Protein AF-A0A3L6RX50-F1 (afdb_monomer_lite)

Secondary structure (DSSP, 8-state):
--HHHHHHHHHHHHHHHHHHHHHHHHHHHHHHTTSSHHHHTPPPSS-HHHHHHHHHHHHHHHHHHHHHHHHHHHHHHTT-SSHHHHHHHHHHHHHHHHHHHHHHHHHHHHHHHHHSS----HHHHHHHH-SHHHHHHHHHHHHHHHHHHHIIIIIHHHHHHHHHH-TTT----------------GGGTSTT-TT-TBTTB-HHHHHHHHHHHGGGHHHHHHHTTS-S---HHHHHHHHTHHHHHHH--HHHHHHHHHHHHHHT------------------S-----S--

Structure (mmCIF, N/CA/C/O backbone):
data_AF-A0A3L6RX50-F1
#
_entry.id   AF-A0A3L6RX50-F1
#
loop_
_atom_site.group_PDB
_atom_site.id
_atom_site.type_symbol
_atom_site.label_atom_id
_atom_site.label_alt_id
_atom_site.label_comp_id
_atom_site.label_asym_id
_atom_site.label_entity_id
_atom_site.label_seq_id
_atom_site.pdbx_PDB_ins_code
_atom_site.Cartn_x
_atom_site.Cartn_y
_atom_site.Cartn_z
_atom_site.occupancy
_atom_site.B_iso_or_equiv
_atom_site.auth_seq_id
_atom_site.auth_comp_id
_atom_site.auth_asym_id
_atom_site.auth_atom_id
_atom_site.pdbx_PDB_model_num
ATOM 1 N N . MET A 1 1 ? -3.843 -19.444 -18.702 1.00 47.16 1 MET A N 1
ATOM 2 C CA . MET A 1 1 ? -3.749 -18.330 -17.726 1.00 47.16 1 MET A CA 1
ATOM 3 C C . MET A 1 1 ? -3.713 -17.017 -18.508 1.00 47.16 1 MET A C 1
ATOM 5 O O . MET A 1 1 ? -3.072 -16.997 -19.546 1.00 47.16 1 MET A O 1
ATOM 9 N N . ARG A 1 2 ? -4.464 -15.974 -18.125 1.00 59.38 2 ARG A N 1
ATOM 10 C CA . ARG A 1 2 ? -4.735 -14.787 -18.981 1.00 59.38 2 ARG A CA 1
ATOM 11 C C . ARG A 1 2 ? -3.763 -13.599 -18.796 1.00 59.38 2 ARG A C 1
ATOM 13 O O . ARG A 1 2 ? -4.096 -12.490 -19.203 1.00 59.38 2 ARG A O 1
ATOM 20 N N . GLY A 1 3 ? -2.580 -13.808 -18.212 1.00 74.44 3 GLY A N 1
ATOM 21 C CA . GLY A 1 3 ? -1.589 -1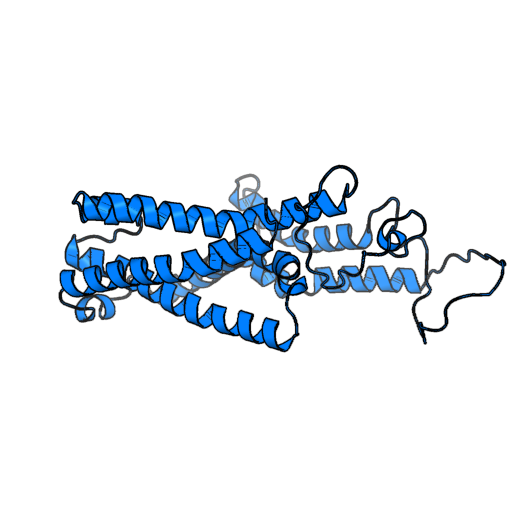2.743 -17.990 1.00 74.44 3 GLY A CA 1
ATOM 22 C C . GLY A 1 3 ? -2.181 -11.508 -17.290 1.00 74.44 3 GLY A C 1
ATOM 23 O O . GLY A 1 3 ? -3.051 -11.649 -16.431 1.00 74.44 3 GLY A O 1
ATOM 24 N N . MET A 1 4 ? -1.765 -10.306 -17.700 1.00 80.50 4 MET A N 1
ATOM 25 C CA . MET A 1 4 ? -2.260 -9.030 -17.148 1.00 80.50 4 MET A CA 1
ATOM 26 C C . MET A 1 4 ? -3.766 -8.806 -17.320 1.00 80.50 4 MET A C 1
ATOM 28 O O . MET A 1 4 ? -4.395 -8.191 -16.466 1.00 80.50 4 MET A O 1
ATOM 32 N N . GLU A 1 5 ? -4.383 -9.347 -18.372 1.00 81.00 5 GLU A N 1
ATOM 33 C CA . GLU A 1 5 ? -5.836 -9.245 -18.566 1.00 81.00 5 GLU A CA 1
ATOM 34 C C . GLU A 1 5 ? -6.607 -10.045 -17.504 1.00 81.00 5 GLU A C 1
ATOM 36 O O . GLU A 1 5 ? -7.718 -9.686 -17.119 1.00 81.00 5 GLU A O 1
ATOM 41 N N . GLY A 1 6 ? -6.013 -11.132 -16.999 1.00 82.81 6 GLY A N 1
ATOM 42 C CA . GLY A 1 6 ? -6.554 -11.873 -15.861 1.00 82.81 6 GLY A CA 1
ATOM 43 C C . GLY A 1 6 ? -6.549 -11.040 -14.581 1.00 82.81 6 GLY A C 1
ATOM 44 O O . GLY A 1 6 ? -7.567 -10.986 -13.898 1.00 82.81 6 GLY A O 1
ATOM 45 N N . ILE A 1 7 ? -5.435 -10.355 -14.309 1.00 85.31 7 ILE A N 1
ATOM 46 C CA . ILE A 1 7 ? -5.269 -9.473 -13.143 1.00 85.31 7 ILE A CA 1
ATOM 47 C C . ILE A 1 7 ? -6.256 -8.307 -13.226 1.00 85.31 7 ILE A C 1
ATOM 49 O O . ILE A 1 7 ? -7.031 -8.091 -12.301 1.00 85.31 7 ILE A O 1
ATOM 53 N N . ARG A 1 8 ? -6.342 -7.650 -14.389 1.00 84.81 8 ARG A N 1
ATOM 54 C CA . ARG A 1 8 ? -7.300 -6.565 -14.632 1.00 84.81 8 ARG A CA 1
ATOM 55 C C . ARG A 1 8 ? -8.745 -6.990 -14.376 1.00 84.81 8 ARG A C 1
ATOM 57 O O . ARG A 1 8 ? -9.518 -6.237 -13.792 1.00 84.81 8 ARG A O 1
ATOM 64 N N . LYS A 1 9 ? -9.138 -8.183 -14.835 1.00 87.31 9 LYS A N 1
ATOM 65 C CA . LYS A 1 9 ? -10.486 -8.713 -14.581 1.00 87.31 9 LYS A CA 1
ATOM 66 C C . LYS A 1 9 ? -10.693 -9.006 -13.103 1.00 87.31 9 LYS A C 1
ATOM 68 O O . LYS A 1 9 ? -11.724 -8.611 -12.573 1.00 87.31 9 LYS A O 1
ATOM 73 N N . LEU A 1 10 ? -9.730 -9.659 -12.454 1.00 90.12 10 LEU A N 1
ATOM 74 C CA . LEU A 1 10 ? -9.790 -9.944 -11.024 1.00 90.12 10 LEU A CA 1
ATOM 75 C C . LEU A 1 10 ? -10.010 -8.656 -10.223 1.00 90.12 10 LEU A C 1
ATOM 77 O O . LEU A 1 10 ? -10.969 -8.585 -9.467 1.00 90.12 10 LEU A O 1
ATOM 81 N N . GLU A 1 11 ? -9.200 -7.623 -10.454 1.00 89.94 11 GLU A N 1
ATOM 82 C CA . GLU A 1 11 ? -9.331 -6.326 -9.781 1.00 89.94 11 GLU A CA 1
ATOM 83 C C . GLU A 1 11 ? -10.666 -5.643 -10.092 1.00 89.94 11 GLU A C 1
ATOM 85 O O . GLU A 1 11 ? -11.341 -5.169 -9.180 1.00 89.94 11 GLU A O 1
ATOM 90 N N . LYS A 1 12 ? -11.102 -5.656 -11.360 1.00 90.19 12 LYS A N 1
ATOM 91 C CA . LYS A 1 12 ? -12.385 -5.069 -11.775 1.00 90.19 12 LYS A CA 1
ATOM 92 C C . LYS A 1 12 ? -13.577 -5.679 -11.031 1.00 90.19 12 LYS A C 1
ATOM 94 O O . LYS A 1 12 ? -14.524 -4.958 -10.732 1.00 90.19 12 LYS A O 1
ATOM 99 N N . TYR A 1 13 ? -13.559 -6.987 -10.772 1.00 92.88 13 TYR A N 1
ATOM 100 C CA . TYR A 1 13 ? -14.641 -7.666 -10.051 1.00 92.88 13 TYR A CA 1
ATOM 101 C C . TYR A 1 13 ? -14.457 -7.633 -8.532 1.00 92.88 13 TYR A C 1
ATOM 103 O O . TYR A 1 13 ? -15.447 -7.565 -7.810 1.00 92.88 13 TYR A O 1
ATOM 111 N N . ALA A 1 14 ? -13.218 -7.647 -8.040 1.00 93.75 14 ALA A N 1
ATOM 112 C CA . ALA A 1 14 ? -12.934 -7.600 -6.612 1.00 93.75 14 ALA A CA 1
ATOM 113 C C . ALA A 1 14 ? -13.199 -6.215 -6.010 1.00 93.75 14 ALA A C 1
ATOM 115 O O . ALA A 1 14 ? -13.740 -6.132 -4.912 1.00 93.75 14 ALA A O 1
ATOM 116 N N . ALA A 1 15 ? -12.873 -5.129 -6.719 1.00 92.12 15 ALA A N 1
ATOM 117 C CA . ALA A 1 15 ? -12.986 -3.777 -6.173 1.00 92.12 15 ALA A CA 1
ATOM 118 C C . ALA A 1 15 ? -14.413 -3.419 -5.700 1.00 92.12 15 ALA A C 1
ATOM 120 O O . ALA A 1 15 ? -14.546 -2.988 -4.555 1.00 92.12 15 ALA A O 1
ATOM 121 N N . PRO A 1 16 ? -15.494 -3.654 -6.474 1.00 94.19 16 PRO A N 1
ATOM 122 C CA . PRO A 1 16 ? -16.857 -3.413 -5.994 1.00 94.19 16 PRO A CA 1
ATOM 123 C C . PRO A 1 16 ? -17.221 -4.256 -4.770 1.00 94.19 16 PRO A C 1
ATOM 125 O O . PRO A 1 16 ? -17.878 -3.762 -3.860 1.00 94.19 16 PRO A O 1
ATOM 128 N N . VAL A 1 17 ? -16.775 -5.515 -4.728 1.00 94.88 17 VAL A N 1
ATOM 129 C CA . VAL A 1 17 ? -17.029 -6.418 -3.598 1.00 94.88 17 VAL A CA 1
ATOM 130 C C . VAL A 1 17 ? -16.367 -5.882 -2.332 1.00 94.88 17 VAL A C 1
ATOM 132 O O . VAL A 1 17 ? -17.017 -5.790 -1.296 1.00 94.88 17 VAL A O 1
ATOM 135 N N . LEU A 1 18 ? -15.099 -5.474 -2.418 1.00 93.94 18 LEU A N 1
ATOM 136 C CA . LEU A 1 18 ? -14.368 -4.912 -1.284 1.00 93.94 18 LEU A CA 1
ATOM 137 C C . LEU A 1 18 ? -14.982 -3.593 -0.810 1.00 93.94 18 LEU A C 1
ATOM 139 O O . LEU A 1 18 ? -15.149 -3.413 0.390 1.00 93.94 18 LEU A O 1
ATOM 143 N N . ILE A 1 19 ? -15.400 -2.720 -1.731 1.00 94.38 19 ILE A N 1
ATOM 144 C CA . ILE A 1 19 ? -16.113 -1.483 -1.384 1.00 94.38 19 ILE A CA 1
ATOM 145 C C . ILE A 1 19 ? -17.389 -1.805 -0.604 1.00 94.38 19 ILE A C 1
ATOM 147 O O . ILE A 1 19 ? -17.598 -1.243 0.465 1.00 94.38 19 ILE A O 1
ATOM 151 N N . VAL A 1 20 ? -18.212 -2.741 -1.087 1.00 95.44 20 VAL A N 1
ATOM 152 C CA . VAL A 1 20 ? -19.452 -3.136 -0.403 1.00 95.44 20 VAL A CA 1
ATOM 153 C C . VAL A 1 20 ? -19.167 -3.690 0.993 1.00 95.44 20 VAL A C 1
ATOM 155 O O . VAL A 1 20 ? -19.838 -3.298 1.944 1.00 95.44 20 VAL A O 1
ATOM 158 N N . LEU A 1 21 ? -18.164 -4.559 1.141 1.00 94.44 21 LEU A N 1
ATOM 159 C CA . LEU A 1 21 ? -17.800 -5.136 2.438 1.00 94.44 21 LEU A CA 1
ATOM 160 C C . LEU A 1 21 ? -17.286 -4.073 3.417 1.00 94.44 21 LEU A C 1
ATOM 162 O O . LEU A 1 21 ? -17.724 -4.037 4.566 1.00 94.44 21 LEU A O 1
ATOM 166 N N . THR A 1 22 ? -16.408 -3.174 2.968 1.00 94.56 22 THR A N 1
ATOM 167 C CA . THR A 1 22 ? -15.906 -2.069 3.794 1.00 94.56 22 THR A CA 1
ATOM 168 C C . THR A 1 22 ? -17.028 -1.104 4.170 1.00 94.56 22 THR A C 1
ATOM 170 O O . THR A 1 22 ? -17.116 -0.698 5.326 1.00 94.56 22 THR A O 1
ATOM 173 N N . SER A 1 23 ? -17.924 -0.765 3.239 1.00 95.31 23 SER A N 1
ATOM 174 C CA . SER A 1 23 ? -19.088 0.078 3.523 1.00 95.31 23 SER A CA 1
ATOM 175 C C . SER A 1 23 ? -20.058 -0.584 4.501 1.00 95.31 23 SER A C 1
ATOM 177 O O . SER A 1 23 ? -20.572 0.096 5.384 1.00 95.31 23 SER A O 1
ATOM 179 N N . ALA A 1 24 ? -20.278 -1.897 4.396 1.00 94.19 24 ALA A N 1
ATOM 180 C CA . ALA A 1 24 ? -21.105 -2.642 5.341 1.00 94.19 24 ALA A CA 1
ATOM 181 C C . ALA A 1 24 ? -20.493 -2.639 6.750 1.00 94.19 24 ALA A C 1
ATOM 183 O O . ALA A 1 24 ? -21.200 -2.387 7.725 1.00 94.19 24 ALA A O 1
ATOM 184 N N . LEU A 1 25 ? -19.176 -2.846 6.860 1.00 94.25 25 LEU A N 1
ATOM 185 C CA . LEU A 1 25 ? -18.471 -2.781 8.141 1.00 94.25 25 LEU A CA 1
ATOM 186 C C . LEU A 1 25 ? -18.498 -1.365 8.738 1.00 94.25 25 LEU A C 1
ATOM 188 O O . LEU A 1 25 ? -18.708 -1.205 9.938 1.00 94.25 25 LEU A O 1
ATOM 192 N N . LEU A 1 26 ? -18.350 -0.333 7.903 1.00 94.75 26 LEU A N 1
ATOM 193 C CA . LEU A 1 26 ? -18.454 1.062 8.328 1.00 94.75 26 LEU A CA 1
ATOM 194 C C . LEU A 1 26 ? -19.870 1.408 8.810 1.00 94.75 26 LEU A C 1
ATOM 196 O O . LEU A 1 26 ? -20.024 2.079 9.828 1.00 94.75 26 LEU A O 1
ATOM 200 N N . ALA A 1 27 ? -20.901 0.932 8.107 1.00 94.94 27 ALA A N 1
ATOM 201 C CA . ALA A 1 27 ? -22.293 1.112 8.508 1.00 94.94 27 ALA A CA 1
ATOM 202 C C . ALA A 1 27 ? -22.582 0.412 9.843 1.00 94.94 27 ALA A C 1
ATOM 204 O O . ALA A 1 27 ? -23.179 1.018 10.729 1.00 94.94 27 ALA A O 1
ATOM 205 N N . TRP A 1 28 ? -22.091 -0.820 10.019 1.00 94.19 28 TRP A N 1
ATOM 206 C CA . TRP A 1 28 ? -22.172 -1.537 11.291 1.00 94.19 28 TRP A CA 1
ATOM 207 C C . TRP A 1 28 ? -21.490 -0.762 12.426 1.00 94.19 28 TRP A C 1
ATOM 209 O O . TRP A 1 28 ? -22.072 -0.620 13.503 1.00 94.19 28 TRP A O 1
ATOM 219 N N . ALA A 1 29 ? -20.288 -0.229 12.192 1.00 93.88 29 ALA A N 1
ATOM 220 C CA . ALA A 1 29 ? -19.562 0.555 13.187 1.00 93.88 29 ALA A CA 1
ATOM 221 C C . ALA A 1 29 ? -20.331 1.831 13.561 1.00 93.88 29 ALA A C 1
ATOM 223 O O . ALA A 1 29 ? -20.464 2.149 14.742 1.00 93.88 29 ALA A O 1
ATOM 224 N N . TYR A 1 30 ? -20.907 2.517 12.570 1.00 93.88 30 TYR A N 1
ATOM 225 C CA . TYR A 1 30 ? -21.738 3.701 12.779 1.00 93.88 30 TYR A CA 1
ATOM 226 C C . TYR A 1 30 ? -22.962 3.398 13.650 1.00 93.88 30 TYR A C 1
ATOM 228 O O . TYR A 1 30 ? -23.196 4.088 14.642 1.00 93.88 30 TYR A O 1
ATOM 236 N N . THR A 1 31 ? -23.735 2.361 13.315 1.00 94.12 31 THR A N 1
ATOM 237 C CA . THR A 1 31 ? -24.952 2.022 14.068 1.00 94.12 31 THR A CA 1
ATOM 238 C C . THR A 1 31 ? -24.632 1.502 15.464 1.00 94.12 31 THR A C 1
ATOM 240 O O . THR A 1 31 ? -25.330 1.842 16.415 1.00 94.12 31 THR A O 1
ATOM 243 N N . SER A 1 32 ? -23.561 0.718 15.608 1.00 92.00 32 SER A N 1
ATOM 244 C CA . SER A 1 32 ? -23.180 0.104 16.887 1.00 92.00 32 SER A CA 1
ATOM 245 C C . SER A 1 32 ? -22.566 1.108 17.865 1.00 92.00 32 SER A C 1
ATOM 247 O O . SER A 1 32 ? -22.744 0.969 19.070 1.00 92.00 32 SER A O 1
ATOM 249 N N . ALA A 1 33 ? -21.882 2.143 17.368 1.00 90.38 33 ALA A N 1
ATOM 250 C CA . ALA A 1 33 ? -21.322 3.209 18.201 1.00 90.38 33 ALA A CA 1
ATOM 251 C C . ALA A 1 33 ? -22.342 4.301 18.589 1.00 90.38 33 ALA A C 1
ATOM 253 O O . ALA A 1 33 ? -21.996 5.216 19.337 1.00 90.38 33 ALA A O 1
ATOM 254 N N . GLY A 1 34 ? -23.581 4.238 18.080 1.00 88.69 34 GLY A N 1
ATOM 255 C CA . GLY A 1 34 ? -24.569 5.311 18.245 1.00 88.69 34 GLY A CA 1
ATOM 256 C C . GLY A 1 34 ? -24.246 6.562 17.414 1.00 88.69 34 GLY A C 1
ATOM 257 O O . GLY A 1 34 ? -24.608 7.675 17.794 1.00 88.69 34 GLY A O 1
ATOM 258 N N . GLY A 1 35 ? -23.549 6.382 16.288 1.00 87.62 35 GLY A N 1
ATOM 259 C CA . GLY A 1 35 ? -23.071 7.431 15.390 1.00 87.62 35 GLY A CA 1
ATOM 260 C C . GLY A 1 35 ? -21.601 7.817 15.602 1.00 87.62 35 GLY A C 1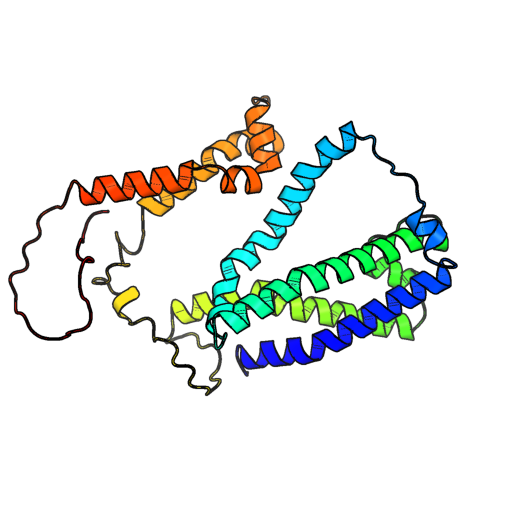
ATOM 261 O O . GLY A 1 35 ? -20.961 7.451 16.584 1.00 87.62 35 GLY A O 1
ATOM 262 N N . PHE A 1 36 ? -21.046 8.609 14.676 1.00 81.69 36 PHE A N 1
ATOM 263 C CA . PHE A 1 36 ? -19.642 9.048 14.745 1.00 81.69 36 PHE A CA 1
ATOM 264 C C . PHE A 1 36 ? -19.390 10.247 15.667 1.00 81.69 36 PHE A C 1
ATOM 266 O O . PHE A 1 36 ? -18.243 10.642 15.832 1.00 81.69 36 PHE A O 1
ATOM 273 N N . GLY A 1 37 ? -20.418 10.821 16.302 1.00 76.06 37 GLY A N 1
ATOM 274 C CA . GLY A 1 37 ? -20.256 11.994 17.170 1.00 76.06 37 GLY A CA 1
ATOM 275 C C . GLY A 1 37 ? -19.211 11.772 18.267 1.00 76.06 37 GLY A C 1
ATOM 276 O O . GLY A 1 37 ? -18.242 12.515 18.342 1.00 76.06 37 GLY A O 1
ATOM 277 N N . ARG A 1 38 ? -19.339 10.687 19.044 1.00 72.31 38 ARG A N 1
ATOM 278 C CA . ARG A 1 38 ? -18.370 10.327 20.100 1.00 72.31 38 ARG A CA 1
ATOM 279 C C . ARG A 1 38 ? -16.985 9.957 19.568 1.00 72.31 38 ARG A C 1
ATOM 281 O O . ARG A 1 38 ? -16.001 10.186 20.260 1.00 72.31 38 ARG A O 1
ATOM 288 N N . VAL A 1 39 ? -16.930 9.378 18.370 1.00 75.31 39 VAL A N 1
ATOM 289 C CA . VAL A 1 39 ? -15.710 8.921 17.682 1.00 75.31 39 VAL A CA 1
ATOM 290 C C . VAL A 1 39 ? -14.887 10.126 17.206 1.00 75.31 39 VAL A C 1
ATOM 292 O O . VAL A 1 39 ? -13.677 10.169 17.385 1.00 75.31 39 VAL A O 1
ATOM 295 N N . LEU A 1 40 ? -15.548 11.156 16.668 1.00 77.50 40 LEU A N 1
ATOM 296 C CA . LEU A 1 40 ? -14.902 12.360 16.134 1.00 77.50 40 LEU A CA 1
ATOM 297 C C . LEU A 1 40 ? -14.521 13.388 17.211 1.00 77.50 40 LEU A C 1
ATOM 299 O O . LEU A 1 40 ? -13.693 14.255 16.949 1.00 77.50 40 LEU A O 1
ATOM 303 N N . THR A 1 41 ? -15.103 13.309 18.411 1.00 80.69 41 THR A N 1
ATOM 304 C CA . THR A 1 41 ? -14.818 14.235 19.525 1.00 80.69 41 THR A CA 1
ATOM 305 C C . THR A 1 41 ? -13.774 13.715 20.515 1.00 80.69 41 THR A C 1
ATOM 307 O O . THR A 1 41 ? -13.589 14.318 21.571 1.00 80.69 41 THR A O 1
ATOM 310 N N . GLN A 1 42 ? -13.124 12.583 20.235 1.00 74.31 42 GLN A N 1
ATOM 311 C CA . GLN A 1 42 ? -12.100 12.034 21.126 1.00 74.31 42 GLN A CA 1
ATOM 312 C C . GLN A 1 42 ? -10.909 12.990 21.253 1.00 74.31 42 GLN A C 1
ATOM 314 O O . GLN A 1 42 ? -10.441 13.567 20.270 1.00 74.31 42 GLN A O 1
ATOM 319 N N . THR A 1 43 ? -10.405 13.160 22.475 1.00 78.19 43 THR A N 1
ATOM 320 C CA . THR A 1 43 ? -9.268 14.042 22.734 1.00 78.19 43 THR A CA 1
ATOM 321 C C . THR A 1 43 ? -7.965 13.421 22.217 1.00 78.19 43 THR A C 1
ATOM 323 O O . THR A 1 43 ? -7.707 12.235 22.451 1.00 78.19 43 THR A O 1
ATOM 326 N N . PRO A 1 44 ? -7.105 14.201 21.533 1.00 80.31 44 PRO A N 1
ATOM 327 C CA . PRO A 1 44 ? -5.777 13.741 21.149 1.00 80.31 44 PRO A CA 1
ATOM 328 C C . PRO A 1 44 ? -4.981 13.283 22.375 1.00 80.31 44 PRO A C 1
ATOM 330 O O . PRO A 1 44 ? -4.926 13.985 23.383 1.00 80.31 44 PRO A O 1
ATOM 333 N N . ARG A 1 45 ? -4.342 12.111 22.283 1.00 82.94 45 ARG A N 1
ATOM 334 C CA . ARG A 1 45 ? -3.505 11.554 23.364 1.00 82.94 45 ARG A CA 1
ATOM 335 C C . ARG A 1 45 ? -2.070 12.095 23.373 1.00 82.94 45 ARG A C 1
ATOM 337 O O . ARG A 1 45 ? -1.359 11.880 24.345 1.00 82.94 45 ARG A O 1
ATOM 344 N N . LEU A 1 46 ? -1.643 12.743 22.289 1.00 86.69 46 LEU A N 1
ATOM 345 C CA . LEU A 1 46 ? -0.287 13.267 22.112 1.00 86.69 46 LEU A CA 1
ATOM 346 C C . LEU A 1 46 ? -0.274 14.783 22.286 1.00 86.69 46 LEU A C 1
ATOM 348 O O . LEU A 1 46 ? -1.154 15.475 21.770 1.00 86.69 46 LEU A O 1
ATOM 352 N N . THR A 1 47 ? 0.758 15.300 22.949 1.00 90.88 47 THR A N 1
ATOM 353 C CA . THR A 1 47 ? 1.048 16.738 22.930 1.00 90.88 47 THR A CA 1
ATOM 354 C C . THR A 1 47 ? 1.566 17.172 21.554 1.00 90.88 47 THR A C 1
ATOM 356 O O . THR A 1 47 ? 2.053 16.356 20.766 1.00 90.88 47 THR A O 1
ATOM 359 N N . SER A 1 48 ? 1.504 18.472 21.248 1.00 87.19 48 SER A N 1
ATOM 360 C CA . SER A 1 48 ? 1.963 19.003 19.954 1.00 87.19 48 SER A CA 1
ATOM 361 C C . SER A 1 48 ? 3.440 18.705 19.663 1.00 87.19 48 SER A C 1
ATOM 363 O O . SER A 1 48 ? 3.804 18.468 18.514 1.00 87.19 48 SER A O 1
ATOM 365 N N . ASP A 1 49 ? 4.296 18.699 20.686 1.00 89.19 49 ASP A N 1
ATOM 366 C CA . ASP A 1 49 ? 5.726 18.396 20.539 1.00 89.19 49 ASP A CA 1
ATOM 367 C C . ASP A 1 49 ? 5.974 16.896 20.299 1.00 89.19 49 ASP A C 1
ATOM 369 O O . ASP A 1 49 ? 6.739 16.515 19.409 1.00 89.19 49 ASP A O 1
ATOM 373 N N . GLU A 1 50 ? 5.273 16.025 21.029 1.00 89.75 50 GLU A N 1
ATOM 374 C CA . GLU A 1 50 ? 5.332 14.575 20.809 1.00 89.75 50 GLU A CA 1
ATOM 375 C C . GLU A 1 50 ? 4.810 14.187 19.424 1.00 89.75 50 GLU A C 1
ATOM 377 O O . GLU A 1 50 ? 5.379 13.306 18.774 1.00 89.75 50 GLU A O 1
ATOM 382 N N . PHE A 1 51 ? 3.777 14.879 18.936 1.00 90.44 51 PHE A N 1
ATOM 383 C CA . PHE A 1 51 ? 3.234 14.663 17.602 1.00 90.44 51 PHE A CA 1
ATOM 384 C C . PHE A 1 51 ? 4.305 14.835 16.522 1.00 90.44 51 PHE A C 1
ATOM 386 O O . PHE A 1 51 ? 4.524 13.915 15.738 1.00 90.44 51 PHE A O 1
ATOM 393 N N . TRP A 1 52 ? 5.022 15.963 16.491 1.00 87.75 52 TRP A N 1
ATOM 394 C CA . TRP A 1 52 ? 6.016 16.217 15.439 1.00 87.75 52 TRP A CA 1
ATOM 395 C C . TRP A 1 52 ? 7.209 15.260 15.493 1.00 87.75 52 TRP A C 1
ATOM 397 O O . TRP A 1 52 ? 7.749 14.892 14.447 1.00 87.75 52 TRP A O 1
ATOM 407 N N . LYS A 1 53 ? 7.579 14.797 16.694 1.00 86.06 53 LYS A N 1
ATOM 408 C CA . LYS A 1 53 ? 8.618 13.772 16.886 1.00 86.06 53 LYS A CA 1
ATOM 409 C C . LYS A 1 53 ? 8.226 12.417 16.293 1.00 86.06 53 LYS A C 1
ATOM 411 O O . LYS A 1 53 ? 9.105 11.678 15.855 1.00 86.06 53 LYS A O 1
ATOM 416 N N . LEU A 1 54 ? 6.932 12.097 16.263 1.00 87.44 54 LEU A N 1
ATOM 417 C CA . LEU A 1 54 ? 6.399 10.845 15.717 1.00 87.44 54 LEU A CA 1
ATOM 418 C C . LEU A 1 54 ? 5.956 10.969 14.256 1.00 87.44 54 LEU A C 1
ATOM 420 O O . LEU A 1 54 ? 6.051 9.997 13.507 1.00 87.44 54 LEU A O 1
ATOM 424 N N . PHE A 1 55 ? 5.500 12.149 13.839 1.00 89.12 55 PHE A N 1
ATOM 425 C CA . PHE A 1 55 ? 4.886 12.382 12.537 1.00 89.12 55 PHE A CA 1
ATOM 426 C C . PHE A 1 55 ? 5.840 12.086 11.379 1.00 89.12 55 PHE A C 1
ATOM 428 O O . PHE A 1 55 ? 5.521 11.256 10.532 1.00 89.12 55 PHE A O 1
ATOM 435 N N . PHE A 1 56 ? 7.021 12.713 11.347 1.00 85.69 56 PHE A N 1
ATOM 436 C CA . PHE A 1 56 ? 7.955 12.538 10.229 1.00 85.69 56 PHE A CA 1
ATOM 437 C C . PHE A 1 56 ? 8.487 11.103 10.105 1.00 85.69 56 PHE A C 1
ATOM 439 O O . PHE A 1 56 ? 8.397 10.558 9.006 1.00 85.69 56 PHE A O 1
ATOM 446 N N . PRO A 1 57 ? 8.926 10.429 11.190 1.00 85.25 57 PRO A N 1
ATOM 447 C CA . PRO A 1 57 ? 9.289 9.016 11.109 1.00 85.25 57 PRO A CA 1
ATOM 448 C C . PRO A 1 57 ? 8.129 8.121 10.652 1.00 85.25 57 PRO A C 1
ATOM 450 O O . PRO A 1 57 ? 8.332 7.228 9.831 1.00 85.25 57 PRO A O 1
ATOM 453 N N . SER A 1 58 ? 6.902 8.371 11.128 1.00 88.38 58 SER A N 1
ATOM 454 C CA . SER A 1 58 ? 5.716 7.594 10.728 1.00 88.38 58 SER A CA 1
ATOM 455 C C . SER A 1 58 ? 5.346 7.820 9.261 1.00 88.38 58 SER A C 1
ATOM 457 O O . SER A 1 58 ? 4.970 6.881 8.556 1.00 88.38 58 SER A O 1
ATOM 459 N N . LEU A 1 59 ? 5.483 9.055 8.777 1.00 88.62 59 LEU A N 1
ATOM 460 C CA . LEU A 1 59 ? 5.292 9.410 7.376 1.00 88.62 59 LEU A CA 1
ATOM 461 C C . LEU A 1 59 ? 6.353 8.740 6.500 1.00 88.62 59 LEU A C 1
ATOM 463 O O . LEU A 1 59 ? 6.016 8.109 5.503 1.00 88.62 59 LEU A O 1
ATOM 467 N N . THR A 1 60 ? 7.626 8.817 6.893 1.00 85.12 60 THR A N 1
ATOM 468 C CA . THR A 1 60 ? 8.723 8.133 6.203 1.00 85.12 60 THR A CA 1
ATOM 469 C C . THR A 1 60 ? 8.489 6.626 6.152 1.00 85.12 60 THR A C 1
ATOM 471 O O . THR A 1 60 ? 8.669 6.036 5.087 1.00 85.12 60 THR A O 1
ATOM 474 N N . ALA A 1 61 ? 8.055 6.000 7.248 1.00 85.56 61 ALA A N 1
ATOM 475 C CA . ALA A 1 61 ? 7.711 4.579 7.270 1.00 85.56 61 ALA A CA 1
ATOM 476 C C . ALA A 1 61 ? 6.584 4.238 6.276 1.00 85.56 61 ALA A C 1
ATOM 478 O O . ALA A 1 61 ? 6.714 3.282 5.514 1.00 85.56 61 ALA A O 1
ATOM 479 N N . ASN A 1 62 ? 5.526 5.055 6.213 1.00 87.75 62 ASN A N 1
ATOM 480 C CA . ASN A 1 62 ? 4.430 4.873 5.256 1.00 87.75 62 ASN A CA 1
ATOM 481 C C . ASN A 1 62 ? 4.880 5.033 3.796 1.00 87.75 62 ASN A C 1
ATOM 483 O O . ASN A 1 62 ? 4.535 4.205 2.956 1.00 87.75 62 ASN A O 1
ATOM 487 N N . ILE A 1 63 ? 5.676 6.059 3.479 1.00 87.69 63 ILE A N 1
ATOM 488 C CA . ILE A 1 63 ? 6.208 6.252 2.119 1.00 87.69 63 ILE A CA 1
ATOM 489 C C . ILE A 1 63 ? 7.107 5.070 1.739 1.00 87.69 63 ILE A C 1
ATOM 491 O O . ILE A 1 63 ? 7.008 4.549 0.631 1.00 87.69 63 ILE A O 1
ATOM 495 N N . SER A 1 64 ? 7.943 4.609 2.673 1.00 85.56 64 SER A N 1
ATOM 496 C CA . SER A 1 64 ? 8.866 3.490 2.449 1.00 85.56 64 SER A CA 1
ATOM 497 C C . SER A 1 64 ? 8.118 2.182 2.187 1.00 85.56 64 SER A C 1
ATOM 499 O O . SER A 1 64 ? 8.533 1.404 1.333 1.00 85.56 64 SER A O 1
ATOM 501 N N . PHE A 1 65 ? 6.991 1.963 2.872 1.00 84.56 65 PHE A N 1
ATOM 502 C CA . PHE A 1 65 ? 6.121 0.807 2.652 1.00 84.56 65 PHE A CA 1
ATOM 503 C C . PHE A 1 65 ? 5.559 0.761 1.221 1.00 84.56 65 PHE A C 1
ATOM 505 O O . PHE A 1 65 ? 5.518 -0.304 0.611 1.00 84.56 65 PHE A O 1
ATOM 512 N N . TRP A 1 66 ? 5.191 1.913 0.651 1.00 85.44 66 TRP A N 1
ATOM 513 C CA . TRP A 1 66 ? 4.646 2.003 -0.711 1.00 85.44 66 TRP A CA 1
ATOM 514 C C . TRP A 1 66 ? 5.697 2.219 -1.808 1.00 85.44 66 TRP A C 1
ATOM 516 O O . TRP A 1 66 ? 5.375 2.119 -2.994 1.00 85.44 66 TRP A O 1
ATOM 526 N N . ALA A 1 67 ? 6.956 2.481 -1.447 1.00 85.62 67 ALA A N 1
ATOM 527 C CA . ALA A 1 67 ? 8.021 2.801 -2.395 1.00 85.62 67 ALA A CA 1
ATOM 528 C C . ALA A 1 67 ? 8.262 1.687 -3.430 1.00 85.62 67 ALA A C 1
ATOM 530 O O . ALA A 1 67 ? 8.505 1.974 -4.601 1.00 85.62 67 ALA A O 1
ATOM 531 N N . THR A 1 68 ? 8.148 0.418 -3.027 1.00 81.44 68 THR A N 1
ATOM 532 C CA . THR A 1 68 ? 8.343 -0.744 -3.915 1.00 81.44 68 THR A CA 1
ATOM 533 C C . THR A 1 68 ? 7.279 -0.832 -5.007 1.00 81.44 68 THR A C 1
ATOM 535 O O . THR A 1 68 ? 7.586 -1.166 -6.151 1.00 81.44 68 THR A O 1
ATOM 538 N N . VAL A 1 69 ? 6.035 -0.485 -4.678 1.00 83.81 69 VAL A N 1
ATOM 539 C CA . VAL A 1 69 ? 4.951 -0.383 -5.655 1.00 83.81 69 VAL A CA 1
ATOM 540 C C . VAL A 1 69 ? 5.157 0.858 -6.520 1.00 83.81 69 VAL A C 1
ATOM 542 O O . VAL A 1 69 ? 5.016 0.795 -7.733 1.00 83.81 69 VAL A O 1
ATOM 545 N N . ALA A 1 70 ? 5.587 1.982 -5.943 1.00 86.56 70 ALA A N 1
ATOM 546 C CA . ALA A 1 70 ? 5.818 3.206 -6.708 1.00 86.56 70 ALA A CA 1
ATOM 547 C C . ALA A 1 70 ? 6.829 3.012 -7.856 1.00 86.56 70 ALA A C 1
ATOM 549 O O . ALA A 1 70 ? 6.566 3.433 -8.984 1.00 86.56 70 ALA A O 1
ATOM 550 N N . ILE A 1 71 ? 7.944 2.313 -7.606 1.00 84.75 71 ILE A N 1
ATOM 551 C CA . ILE A 1 71 ? 8.956 2.035 -8.641 1.00 84.75 71 ILE A CA 1
ATOM 552 C C . ILE A 1 71 ? 8.477 1.046 -9.714 1.00 84.75 71 ILE A C 1
ATOM 554 O O . ILE A 1 71 ? 9.055 1.011 -10.798 1.00 84.75 71 ILE A O 1
ATOM 558 N N . ASN A 1 72 ? 7.428 0.259 -9.440 1.00 85.38 72 ASN A N 1
ATOM 559 C CA . ASN A 1 72 ? 6.868 -0.708 -10.385 1.00 85.38 72 ASN A CA 1
ATOM 560 C C . ASN A 1 72 ? 5.611 -0.209 -11.121 1.00 85.38 72 ASN A C 1
ATOM 562 O O . ASN A 1 72 ? 5.152 -0.876 -12.044 1.00 85.38 72 ASN A O 1
ATOM 566 N N . ILE A 1 73 ? 5.105 0.997 -10.822 1.00 84.81 73 ILE A N 1
ATOM 567 C CA . ILE A 1 73 ? 4.000 1.628 -11.570 1.00 84.81 73 ILE A CA 1
ATOM 568 C C . ILE A 1 73 ? 4.206 1.585 -13.101 1.00 84.81 73 ILE A C 1
ATOM 570 O O . ILE A 1 73 ? 3.223 1.318 -13.803 1.00 84.81 73 ILE A O 1
ATOM 574 N N . PRO A 1 74 ? 5.422 1.780 -13.666 1.00 84.56 74 PRO A N 1
ATOM 575 C CA . PRO A 1 74 ? 5.646 1.662 -15.110 1.00 84.56 74 PRO A CA 1
ATOM 576 C C . PRO A 1 74 ? 5.232 0.309 -15.713 1.00 84.56 74 PRO A C 1
ATOM 578 O O . PRO A 1 74 ? 4.791 0.264 -16.865 1.00 84.56 74 PRO A O 1
ATOM 581 N N . ASP A 1 75 ? 5.291 -0.782 -14.941 1.00 84.00 75 ASP A N 1
ATOM 582 C CA . ASP A 1 75 ? 4.845 -2.106 -15.388 1.00 84.00 75 ASP A CA 1
ATOM 583 C C . ASP A 1 75 ? 3.340 -2.159 -15.660 1.00 84.00 75 ASP A C 1
ATOM 585 O O . ASP A 1 75 ? 2.902 -2.931 -16.515 1.00 84.00 75 ASP A O 1
ATOM 589 N N . PHE A 1 76 ? 2.554 -1.330 -14.973 1.00 84.38 76 PHE A N 1
ATOM 590 C CA . PHE A 1 76 ? 1.119 -1.171 -15.204 1.00 84.38 76 PHE A CA 1
ATOM 591 C C . PHE A 1 76 ? 0.839 -0.080 -16.237 1.00 84.38 76 PHE A C 1
ATOM 593 O O . PHE A 1 76 ? 0.034 -0.280 -17.148 1.00 84.38 76 PHE A O 1
ATOM 600 N N . ALA A 1 77 ? 1.534 1.055 -16.127 1.00 84.06 77 ALA A N 1
ATOM 601 C CA . ALA A 1 77 ? 1.322 2.224 -16.974 1.00 84.06 77 ALA A CA 1
ATOM 602 C C . ALA A 1 77 ? 1.597 1.939 -18.458 1.00 84.06 77 ALA A C 1
ATOM 604 O O . ALA A 1 77 ? 0.907 2.486 -19.312 1.00 84.06 77 ALA A O 1
ATOM 605 N N . ARG A 1 78 ? 2.507 1.008 -18.788 1.00 81.25 78 ARG A N 1
ATOM 606 C CA . ARG A 1 78 ? 2.751 0.579 -20.181 1.00 81.25 78 ARG A CA 1
ATOM 607 C C . ARG A 1 78 ? 1.537 -0.061 -20.874 1.00 81.25 78 ARG A C 1
ATOM 609 O O . ARG A 1 78 ? 1.568 -0.263 -22.083 1.00 81.25 78 ARG A O 1
ATOM 616 N N . TYR A 1 79 ? 0.497 -0.427 -20.120 1.00 80.12 79 TYR A N 1
ATOM 617 C CA . TYR A 1 79 ? -0.771 -0.937 -20.652 1.00 80.12 79 TYR A CA 1
ATOM 618 C C . TYR A 1 79 ? -1.873 0.136 -20.727 1.00 80.12 79 TYR A C 1
ATOM 620 O O . TYR A 1 79 ? -2.986 -0.168 -21.170 1.00 80.12 79 TYR A O 1
ATOM 628 N N . ALA A 1 80 ? -1.599 1.372 -20.291 1.00 80.88 80 ALA A N 1
ATOM 629 C CA . ALA A 1 80 ? -2.499 2.505 -20.479 1.00 80.88 80 ALA A CA 1
ATOM 630 C C . ALA A 1 80 ? -2.582 2.875 -21.969 1.00 80.88 80 ALA A C 1
ATOM 632 O O . ALA A 1 80 ? -1.613 2.721 -22.711 1.00 80.88 80 ALA A O 1
ATOM 633 N N . ARG A 1 81 ? -3.749 3.348 -22.427 1.00 79.25 81 ARG A N 1
ATOM 634 C CA . ARG A 1 81 ? -3.929 3.728 -23.841 1.00 79.25 81 ARG A CA 1
ATOM 635 C C . ARG A 1 81 ? -3.407 5.133 -24.124 1.00 79.25 81 ARG A C 1
ATOM 637 O O . ARG A 1 81 ? -3.018 5.414 -25.251 1.00 79.25 81 ARG A O 1
ATOM 644 N N . SER A 1 82 ? -3.426 6.007 -23.120 1.00 86.75 82 SER A N 1
ATOM 645 C CA . SER A 1 82 ? -2.966 7.389 -23.219 1.00 86.75 82 SER A CA 1
ATOM 646 C C . SER A 1 82 ? -2.393 7.887 -21.889 1.00 86.75 82 SER A C 1
ATOM 648 O O . SER A 1 82 ? -2.715 7.360 -20.821 1.00 86.75 82 SER A O 1
ATOM 650 N N . GLN A 1 83 ? -1.591 8.954 -21.943 1.00 85.94 83 GLN A N 1
ATOM 651 C CA . GLN A 1 83 ? -1.130 9.650 -20.737 1.00 85.94 83 GLN A CA 1
ATOM 652 C C . GLN A 1 83 ? -2.298 10.229 -19.926 1.00 85.94 83 GLN A C 1
ATOM 654 O O . GLN A 1 83 ? -2.239 10.246 -18.700 1.00 85.94 83 GLN A O 1
ATOM 659 N N . ALA A 1 84 ? -3.376 10.657 -20.592 1.00 87.88 84 ALA A N 1
ATOM 660 C CA . ALA A 1 84 ? -4.581 11.129 -19.917 1.00 87.88 84 ALA A CA 1
ATOM 661 C C . ALA A 1 84 ? -5.230 10.013 -19.080 1.00 87.88 84 ALA A C 1
ATOM 663 O O . ALA A 1 84 ? -5.594 10.255 -17.931 1.00 87.88 84 ALA A O 1
ATOM 664 N N . ASP A 1 85 ? -5.289 8.782 -19.602 1.00 85.44 85 ASP A N 1
ATOM 665 C CA . ASP A 1 85 ? -5.793 7.621 -18.853 1.00 85.44 85 ASP A CA 1
ATOM 666 C C . ASP A 1 85 ? -4.913 7.305 -17.635 1.00 85.44 85 ASP A C 1
ATOM 668 O O . ASP A 1 85 ? -5.426 6.951 -16.572 1.00 85.44 85 ASP A O 1
ATOM 672 N N . GLN A 1 86 ? -3.589 7.450 -17.770 1.00 87.25 86 GLN A N 1
ATOM 673 C CA . GLN A 1 86 ? -2.654 7.273 -16.658 1.00 87.25 86 GLN A CA 1
ATOM 674 C C . GLN A 1 86 ? -2.883 8.325 -15.563 1.00 87.25 86 GLN A C 1
ATOM 676 O O . GLN A 1 86 ? -2.981 7.969 -14.388 1.00 87.25 86 GLN A O 1
ATOM 681 N N . VAL A 1 87 ? -2.994 9.603 -15.934 1.00 88.19 87 VAL A N 1
ATOM 682 C CA . VAL A 1 87 ? -3.241 10.702 -14.986 1.00 88.19 87 VAL A CA 1
ATOM 683 C C . VAL A 1 87 ? -4.588 10.521 -14.295 1.00 88.19 87 VAL A C 1
ATOM 685 O O . VAL A 1 87 ? -4.666 10.619 -13.072 1.00 88.19 87 VAL A O 1
ATOM 688 N N . LEU A 1 88 ? -5.637 10.185 -15.048 1.00 87.06 88 LEU A N 1
ATOM 689 C CA . LEU A 1 88 ? -6.963 9.935 -14.491 1.00 87.06 88 LEU A CA 1
ATOM 690 C C . LEU A 1 88 ? -6.938 8.792 -13.464 1.00 87.06 88 LEU A C 1
ATOM 692 O O . LEU A 1 88 ? -7.513 8.920 -12.383 1.00 87.06 88 LEU A O 1
ATOM 696 N N . GLY A 1 89 ? -6.223 7.703 -13.768 1.00 84.94 89 GLY A N 1
ATOM 697 C CA . GLY A 1 89 ? -6.019 6.597 -12.831 1.00 84.94 89 GLY A CA 1
ATOM 698 C C . GLY A 1 89 ? -5.273 7.016 -11.559 1.00 84.94 89 GLY A C 1
ATOM 699 O O . GLY A 1 89 ? -5.655 6.614 -10.462 1.00 84.94 89 GLY A O 1
ATOM 700 N N . GLN A 1 90 ? -4.247 7.863 -11.683 1.00 86.75 90 GLN A N 1
ATOM 701 C CA . GLN A 1 90 ? -3.469 8.348 -10.539 1.00 86.75 90 GLN A CA 1
ATOM 702 C C . GLN A 1 90 ? -4.247 9.324 -9.651 1.00 86.75 90 GLN A C 1
ATOM 704 O O . GLN A 1 90 ? -4.102 9.264 -8.436 1.00 86.75 90 GLN A O 1
ATOM 709 N N . VAL A 1 91 ? -5.108 10.175 -10.215 1.00 87.88 91 VAL A N 1
ATOM 710 C CA . VAL A 1 91 ? -5.952 11.103 -9.436 1.00 87.88 91 VAL A CA 1
ATOM 711 C C . VAL A 1 91 ? -7.035 10.365 -8.644 1.00 87.88 91 VAL A C 1
ATOM 713 O O . VAL A 1 91 ? -7.406 10.797 -7.553 1.00 87.88 91 VAL A O 1
ATOM 716 N N . GLY A 1 92 ? -7.514 9.222 -9.143 1.00 87.12 92 GLY A N 1
ATOM 717 C CA . GLY A 1 92 ? -8.449 8.382 -8.392 1.00 87.12 92 GLY A CA 1
ATOM 718 C C . GLY A 1 92 ? -7.847 7.826 -7.096 1.00 87.12 92 GLY A C 1
ATOM 719 O O . GLY A 1 92 ? -8.556 7.673 -6.101 1.00 87.12 92 GLY A O 1
ATOM 720 N N . LEU A 1 93 ? -6.536 7.561 -7.079 1.00 86.56 93 LEU A N 1
ATOM 721 C CA . LEU A 1 93 ? -5.870 6.891 -5.965 1.00 86.56 93 LEU A CA 1
ATOM 722 C C . LEU A 1 93 ? -5.941 7.693 -4.645 1.00 86.56 93 LEU A C 1
ATOM 724 O O . LEU A 1 93 ? -6.400 7.107 -3.664 1.00 86.56 93 LEU A O 1
ATOM 728 N N . PRO A 1 94 ? -5.590 8.998 -4.576 1.00 89.81 94 PRO A N 1
ATOM 729 C CA . PRO A 1 94 ? -5.754 9.796 -3.359 1.00 89.81 94 PRO A CA 1
ATOM 730 C C . PRO A 1 94 ? -7.180 9.807 -2.802 1.00 89.81 94 PRO A C 1
ATOM 732 O O . PRO A 1 94 ? -7.359 9.739 -1.589 1.00 89.81 94 PRO A O 1
ATOM 735 N N . VAL A 1 95 ? -8.195 9.856 -3.671 1.00 90.88 95 VAL A N 1
ATOM 736 C CA . VAL A 1 95 ? -9.603 9.892 -3.251 1.00 90.88 95 VAL A CA 1
ATOM 737 C C . VAL A 1 95 ? -9.993 8.577 -2.581 1.00 90.88 95 VAL A C 1
ATOM 739 O O . VAL A 1 95 ? -10.479 8.580 -1.450 1.00 90.88 95 VAL A O 1
ATOM 742 N N . PHE A 1 96 ? -9.738 7.442 -3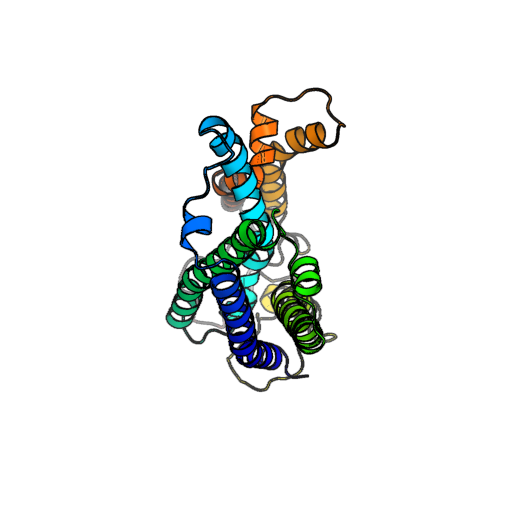.238 1.00 90.25 96 PHE A N 1
ATOM 743 C CA . PHE A 1 96 ? -10.074 6.134 -2.673 1.00 90.25 96 PHE A CA 1
ATOM 744 C C . PHE A 1 96 ? -9.224 5.793 -1.447 1.00 90.25 96 PHE A C 1
ATOM 746 O O . PHE A 1 96 ? -9.758 5.259 -0.478 1.00 90.25 96 PHE A O 1
ATOM 753 N N . MET A 1 97 ? -7.937 6.152 -1.441 1.00 90.62 97 MET A N 1
ATOM 754 C CA . MET A 1 97 ? -7.071 5.979 -0.273 1.00 90.62 97 MET A CA 1
ATOM 755 C C . MET A 1 97 ? -7.549 6.821 0.910 1.00 90.62 97 MET A C 1
ATOM 757 O O . MET A 1 97 ? -7.593 6.317 2.030 1.00 90.62 97 MET A O 1
ATOM 761 N N . GLY A 1 98 ? -7.963 8.069 0.677 1.00 93.38 98 GLY A N 1
ATOM 762 C CA . GLY A 1 98 ? -8.530 8.932 1.712 1.00 93.38 98 GLY A CA 1
ATOM 763 C C . GLY A 1 98 ? -9.820 8.359 2.300 1.00 93.38 98 GLY A C 1
ATOM 764 O O . GLY A 1 98 ? -9.944 8.257 3.519 1.00 93.38 98 GLY A O 1
ATOM 765 N N . LEU A 1 99 ? -10.745 7.904 1.448 1.00 93.38 99 LEU A N 1
ATOM 766 C CA . LEU A 1 99 ? -11.993 7.265 1.883 1.00 93.38 99 LEU A CA 1
ATOM 767 C C . LEU A 1 99 ? -11.744 5.968 2.661 1.00 93.38 99 LEU A C 1
ATOM 769 O O . LEU A 1 99 ? -12.368 5.745 3.697 1.00 93.38 99 LEU A O 1
ATOM 773 N N . TYR A 1 100 ? -10.823 5.128 2.191 1.00 92.56 100 TYR A N 1
ATOM 774 C CA . TYR A 1 100 ? -10.487 3.872 2.858 1.00 92.56 100 TYR A CA 1
ATOM 775 C C . TYR A 1 100 ? -9.780 4.111 4.199 1.00 92.56 100 TYR A C 1
ATOM 777 O O . TYR A 1 100 ? -10.097 3.458 5.191 1.00 92.56 100 TYR A O 1
ATOM 785 N N . THR A 1 101 ? -8.882 5.099 4.259 1.00 92.44 101 THR A N 1
ATOM 786 C CA . THR A 1 101 ? -8.215 5.519 5.501 1.00 92.44 101 THR A CA 1
ATOM 787 C C . THR A 1 101 ? -9.224 6.063 6.505 1.00 92.44 101 THR A C 1
ATOM 789 O O . THR A 1 101 ? -9.193 5.680 7.672 1.00 92.44 101 THR A O 1
ATOM 792 N N . PHE A 1 102 ? -10.156 6.909 6.057 1.00 92.38 102 PHE A N 1
ATOM 793 C CA . PHE A 1 102 ? -11.246 7.393 6.897 1.00 92.38 102 PHE A CA 1
ATOM 794 C C . PHE A 1 102 ? -12.096 6.238 7.429 1.00 92.38 102 PHE A C 1
ATOM 796 O O . PHE A 1 102 ? -12.336 6.177 8.630 1.00 92.38 102 PHE A O 1
ATOM 803 N N . ALA A 1 103 ? -12.513 5.305 6.565 1.00 93.25 103 ALA A N 1
ATOM 804 C CA . ALA A 1 103 ? -13.310 4.158 6.982 1.00 93.25 103 ALA A CA 1
ATOM 805 C C . ALA A 1 103 ? -12.579 3.330 8.048 1.00 93.25 103 ALA A C 1
ATOM 807 O O . ALA A 1 103 ? -13.162 3.034 9.086 1.00 93.25 103 ALA A O 1
ATOM 808 N N . GLY A 1 104 ? -11.295 3.024 7.834 1.00 92.75 104 GLY A N 1
ATOM 809 C CA . GLY A 1 104 ? -10.469 2.314 8.810 1.00 92.75 104 GLY A CA 1
ATOM 810 C C . GLY A 1 104 ? -10.378 3.049 10.148 1.00 92.75 104 GLY A C 1
ATOM 811 O O . GLY A 1 104 ? -10.683 2.466 11.181 1.00 92.75 104 GLY A O 1
ATOM 812 N N . LEU A 1 105 ? -10.038 4.342 10.140 1.00 91.19 105 LEU A N 1
ATOM 813 C CA . LEU A 1 105 ? -9.944 5.147 11.364 1.00 91.19 105 LEU A CA 1
ATOM 814 C C . LEU A 1 105 ? -11.286 5.259 12.098 1.00 91.19 105 LEU A C 1
ATOM 816 O O . LEU A 1 105 ? -11.324 5.129 13.319 1.00 91.19 105 LEU A O 1
ATOM 820 N N . ALA A 1 106 ? -12.381 5.470 11.367 1.00 91.81 106 ALA A N 1
ATOM 821 C CA . ALA A 1 106 ? -13.718 5.570 11.937 1.00 91.81 106 ALA A CA 1
ATOM 822 C C . ALA A 1 106 ? -14.172 4.240 12.554 1.00 91.81 106 ALA A C 1
ATOM 824 O O . ALA A 1 106 ? -14.710 4.241 13.658 1.00 91.81 106 ALA A O 1
ATOM 825 N N . ILE A 1 107 ? -13.918 3.109 11.883 1.00 93.69 107 ILE A N 1
ATOM 826 C CA . ILE A 1 107 ? -14.210 1.767 12.407 1.00 93.69 107 ILE A CA 1
ATOM 827 C C . ILE A 1 107 ? -13.374 1.499 13.661 1.00 93.69 107 ILE A C 1
ATOM 829 O O . ILE A 1 107 ? -13.935 1.141 14.692 1.00 93.69 107 ILE A O 1
ATOM 833 N N . THR A 1 108 ? -12.059 1.722 13.601 1.00 92.25 108 THR A N 1
ATOM 834 C CA . THR A 1 108 ? -11.132 1.482 14.716 1.00 92.25 108 THR A CA 1
ATOM 835 C C . THR A 1 108 ? -11.439 2.366 15.926 1.00 92.25 108 THR A C 1
ATOM 837 O O . THR A 1 108 ? -11.418 1.894 17.056 1.00 92.25 108 THR A O 1
ATOM 840 N N . SER A 1 109 ? -11.772 3.642 15.729 1.00 90.25 109 SER A N 1
ATOM 841 C CA . SER A 1 109 ? -12.167 4.520 16.839 1.00 90.25 109 SER A CA 1
ATOM 842 C C . SER A 1 109 ? -13.562 4.161 17.380 1.00 90.25 109 SER A C 1
ATOM 844 O O . SER A 1 109 ? -13.782 4.186 18.592 1.00 90.25 109 SER A O 1
ATOM 846 N N . ALA A 1 110 ? -14.491 3.702 16.530 1.00 92.06 110 ALA A N 1
ATOM 847 C CA . ALA A 1 110 ? -15.790 3.193 16.976 1.00 92.06 110 ALA A CA 1
ATOM 848 C C . ALA A 1 110 ? -15.667 1.976 17.907 1.00 92.06 110 ALA A C 1
ATOM 850 O O . ALA A 1 110 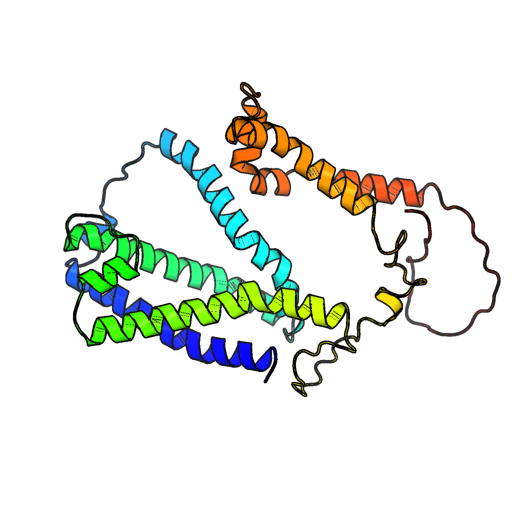? -16.489 1.829 18.812 1.00 92.06 110 ALA A O 1
ATOM 851 N N . THR A 1 111 ? -14.633 1.136 17.765 1.00 92.56 111 THR A N 1
ATOM 852 C CA . THR A 1 111 ? -14.442 -0.014 18.666 1.00 92.56 111 THR A CA 1
ATOM 853 C C . THR A 1 111 ? -14.226 0.417 20.114 1.00 92.56 111 THR A C 1
ATOM 855 O O . THR A 1 111 ? -14.640 -0.300 21.017 1.00 92.56 111 THR A O 1
ATOM 858 N N . GLU A 1 112 ? -13.632 1.588 20.361 1.00 89.81 112 GLU A N 1
ATOM 859 C CA . GLU A 1 112 ? -13.473 2.114 21.718 1.00 89.81 112 GLU A CA 1
ATOM 860 C C . GLU A 1 112 ? -14.832 2.457 22.339 1.00 89.81 112 GLU A C 1
ATOM 862 O O . GLU A 1 112 ? -15.064 2.177 23.512 1.00 89.81 112 GLU A O 1
ATOM 867 N N . ALA A 1 113 ? -15.766 2.987 21.544 1.00 88.81 113 ALA A N 1
ATOM 868 C CA . ALA A 1 113 ? -17.131 3.245 21.993 1.00 88.81 113 ALA A CA 1
ATOM 869 C C . ALA A 1 113 ? -17.959 1.958 22.176 1.00 88.81 113 ALA A C 1
ATOM 871 O O . ALA A 1 113 ? -18.806 1.918 23.064 1.00 88.81 113 ALA A O 1
ATOM 872 N N . ILE A 1 114 ? -17.714 0.926 21.361 1.00 91.25 114 ILE A N 1
ATOM 873 C CA . ILE A 1 114 ? -18.480 -0.334 21.356 1.00 91.25 114 ILE A CA 1
ATOM 874 C C . ILE A 1 114 ? -17.962 -1.326 22.412 1.00 91.25 114 ILE A C 1
ATOM 876 O O . ILE A 1 114 ? -18.746 -1.924 23.143 1.00 91.25 114 ILE A O 1
ATOM 880 N N . PHE A 1 115 ? -16.643 -1.512 22.492 1.00 92.25 115 PHE A N 1
ATOM 881 C CA . PHE A 1 115 ? -15.980 -2.542 23.305 1.00 92.25 115 PHE A CA 1
ATOM 882 C C . PHE A 1 115 ? -15.129 -1.972 24.451 1.00 92.25 115 PHE A C 1
ATOM 884 O O . PHE A 1 115 ? -14.497 -2.735 25.185 1.00 92.25 115 PHE A O 1
ATOM 891 N N . GLY A 1 116 ? -15.056 -0.647 24.602 1.00 89.31 116 GLY A N 1
ATOM 892 C CA . GLY A 1 116 ? -14.287 0.019 25.660 1.00 89.31 116 GLY A CA 1
ATOM 893 C C . GLY A 1 116 ? -12.773 0.082 25.427 1.00 89.31 116 GLY A C 1
ATOM 894 O O . GLY A 1 116 ? -12.051 0.591 26.278 1.00 89.31 116 GLY A O 1
ATOM 895 N N . HIS A 1 117 ? -12.274 -0.433 24.300 1.00 90.31 117 HIS A N 1
ATOM 896 C CA . HIS A 1 117 ? -10.864 -0.366 23.910 1.00 90.31 117 HIS A CA 1
ATOM 897 C C . HIS A 1 117 ? -10.709 -0.355 22.383 1.00 90.31 117 HIS A C 1
ATOM 899 O O . HIS A 1 117 ? -11.594 -0.782 21.638 1.00 90.31 117 HIS A O 1
ATOM 905 N N . VAL A 1 118 ? -9.575 0.159 21.912 1.00 90.31 118 VAL A N 1
ATOM 906 C CA . VAL A 1 118 ? -9.262 0.248 20.481 1.00 90.31 118 VAL A CA 1
ATOM 907 C C . VAL A 1 118 ? -8.818 -1.121 19.961 1.00 90.31 118 VAL A C 1
ATOM 909 O O . VAL A 1 118 ? -7.861 -1.690 20.483 1.00 90.31 118 VAL A O 1
ATOM 912 N N . ILE A 1 119 ? -9.489 -1.622 18.923 1.00 93.44 119 ILE A N 1
ATOM 913 C CA . ILE A 1 119 ? -9.149 -2.858 18.214 1.00 93.44 119 ILE A CA 1
ATOM 914 C C . ILE A 1 119 ? -8.709 -2.468 16.805 1.00 93.44 119 ILE A C 1
ATOM 916 O O . ILE A 1 119 ? -9.526 -2.087 15.968 1.00 93.44 119 ILE A O 1
ATOM 920 N N . SER A 1 120 ? -7.404 -2.549 16.556 1.00 90.38 120 SER A N 1
ATOM 921 C CA . SER A 1 120 ? -6.810 -2.201 15.258 1.00 90.38 120 SER A CA 1
ATOM 922 C C . SER A 1 120 ? -6.700 -3.394 14.307 1.00 90.38 120 SER A C 1
ATOM 924 O O . SER A 1 120 ? -6.541 -3.194 13.105 1.00 90.38 120 SER A O 1
ATOM 926 N N . ASP A 1 121 ? -6.754 -4.624 14.829 1.00 90.62 121 ASP A N 1
ATOM 927 C CA . ASP A 1 121 ? -6.713 -5.836 14.013 1.00 90.62 121 ASP A CA 1
ATOM 928 C C . ASP A 1 121 ? -8.117 -6.142 13.454 1.00 90.62 121 ASP A C 1
ATOM 930 O O . ASP A 1 121 ? -9.036 -6.439 14.227 1.00 90.62 121 ASP A O 1
ATOM 934 N N . PRO A 1 122 ? -8.319 -6.095 12.122 1.00 87.12 122 PRO A N 1
ATOM 935 C CA . PRO A 1 122 ? -9.611 -6.399 11.519 1.00 87.12 122 PRO A CA 1
ATOM 936 C C . PRO A 1 122 ? -10.054 -7.848 11.754 1.00 87.12 122 PRO A C 1
ATOM 938 O O . PRO A 1 122 ? -11.255 -8.104 11.804 1.00 87.12 122 PRO A O 1
ATOM 941 N N . ILE A 1 123 ? -9.125 -8.798 11.913 1.00 88.50 123 ILE A N 1
ATOM 942 C CA . ILE A 1 123 ? -9.461 -10.200 12.192 1.00 88.50 123 ILE A CA 1
ATOM 943 C C . ILE A 1 123 ? -10.011 -10.319 13.614 1.00 88.50 123 ILE A C 1
ATOM 945 O O . ILE A 1 123 ? -11.067 -10.924 13.809 1.00 88.50 123 ILE A O 1
ATOM 949 N N . GLU A 1 124 ? -9.343 -9.695 14.590 1.00 91.38 124 GLU A N 1
ATOM 950 C CA . GLU A 1 124 ? -9.837 -9.638 15.968 1.00 91.38 124 GLU A CA 1
ATOM 951 C C . GLU A 1 124 ? -11.210 -8.957 16.030 1.00 91.38 124 GLU A C 1
ATOM 953 O O . GLU A 1 124 ? -12.139 -9.501 16.630 1.00 91.38 124 GLU A O 1
ATOM 958 N N . LEU A 1 125 ? -11.367 -7.806 15.364 1.00 92.12 125 LEU A N 1
ATOM 959 C CA . LEU A 1 125 ? -12.628 -7.068 15.330 1.00 92.12 125 LEU A CA 1
ATOM 960 C C . LEU A 1 125 ? -13.769 -7.942 14.802 1.00 92.12 125 LEU A C 1
ATOM 962 O O . LEU A 1 125 ? -14.794 -8.076 15.465 1.00 92.12 125 LEU A O 1
ATOM 966 N N . LEU A 1 126 ? -13.589 -8.574 13.640 1.00 90.69 126 LEU A N 1
ATOM 967 C CA . LEU A 1 126 ? -14.611 -9.434 13.036 1.00 90.69 126 LEU A CA 1
ATOM 968 C C . LEU A 1 126 ? -14.917 -10.660 13.912 1.00 90.69 126 LEU A C 1
ATOM 970 O O . LEU A 1 126 ? -16.070 -11.087 13.985 1.00 90.69 126 LEU A O 1
ATOM 974 N N . GLY A 1 127 ? -13.917 -11.185 14.628 1.00 89.12 127 GLY A N 1
ATOM 975 C CA . GLY A 1 127 ? -14.103 -12.223 15.642 1.00 89.12 127 GLY A CA 1
ATOM 976 C C . GLY A 1 127 ? -14.973 -11.767 16.818 1.00 89.12 127 GLY A C 1
ATOM 977 O O . GLY A 1 127 ? -15.789 -12.548 17.306 1.00 89.12 127 GLY A O 1
ATOM 978 N N . ARG A 1 128 ? -14.857 -10.498 17.235 1.00 91.06 128 ARG A N 1
ATOM 979 C CA . ARG A 1 128 ? -15.668 -9.908 18.316 1.00 91.06 128 ARG A CA 1
ATOM 980 C C . ARG A 1 128 ? -17.100 -9.588 17.908 1.00 91.06 128 ARG A C 1
ATOM 982 O O . ARG A 1 128 ? -17.990 -9.716 18.741 1.00 91.06 128 ARG A O 1
ATOM 989 N N . ILE A 1 129 ? -17.328 -9.183 16.655 1.00 91.38 129 ILE A N 1
ATOM 990 C CA . ILE A 1 129 ? -18.691 -9.009 16.115 1.00 91.38 129 ILE A CA 1
ATOM 991 C C . ILE A 1 129 ? -19.452 -10.335 16.207 1.00 91.38 129 ILE A C 1
ATOM 993 O O . ILE A 1 129 ? -20.621 -10.363 16.589 1.00 91.38 129 ILE A O 1
ATOM 997 N N . GLY A 1 130 ? -18.766 -11.435 15.893 1.00 86.50 130 GLY A N 1
ATOM 998 C CA . GLY A 1 130 ? -19.312 -12.779 15.990 1.00 86.50 130 GLY A CA 1
ATOM 999 C C . GLY A 1 130 ? -20.398 -13.081 14.951 1.00 86.50 130 GLY A C 1
ATOM 1000 O O . GLY A 1 130 ? -20.794 -12.250 14.129 1.00 86.50 130 GLY A O 1
ATOM 1001 N N . GLY A 1 131 ? -20.871 -14.327 14.983 1.00 90.69 131 GLY A N 1
ATOM 1002 C CA . GLY A 1 131 ? -21.897 -14.841 14.076 1.00 90.69 131 GLY A CA 1
ATOM 1003 C C . GLY A 1 131 ? -21.333 -15.483 12.805 1.00 90.69 131 GLY A C 1
ATOM 1004 O O . GLY A 1 131 ? -20.387 -14.993 12.191 1.00 90.69 131 GLY A O 1
ATOM 1005 N N . LEU A 1 132 ? -21.966 -16.583 12.385 1.00 89.31 132 LEU A N 1
ATOM 1006 C CA . LEU A 1 132 ? -21.531 -17.386 11.235 1.00 89.31 132 LEU A CA 1
ATOM 1007 C C . LEU A 1 132 ? -21.417 -16.554 9.950 1.00 89.31 132 LEU A C 1
ATOM 1009 O O . LEU A 1 132 ? -20.419 -16.653 9.241 1.00 89.31 132 LEU A O 1
ATOM 1013 N N . ALA A 1 133 ? -22.411 -15.708 9.667 1.00 87.50 133 ALA A N 1
ATOM 1014 C CA . ALA A 1 133 ? -22.418 -14.866 8.472 1.00 87.50 133 ALA A CA 1
ATOM 1015 C C . ALA A 1 133 ? -21.226 -13.894 8.444 1.00 87.50 133 ALA A C 1
ATOM 1017 O O . ALA A 1 133 ? -20.530 -13.807 7.433 1.00 87.50 133 ALA A O 1
ATOM 1018 N N . THR A 1 134 ? -20.945 -13.221 9.564 1.00 87.81 134 THR A N 1
ATOM 1019 C CA . THR A 1 134 ? -19.804 -12.308 9.702 1.00 87.81 134 THR A CA 1
ATOM 1020 C C . THR A 1 134 ? -18.484 -13.038 9.493 1.00 87.81 134 THR A C 1
ATOM 1022 O O . THR A 1 134 ? -17.637 -12.553 8.753 1.00 87.81 134 THR A O 1
ATOM 1025 N N . THR A 1 135 ? -18.316 -14.227 10.080 1.00 87.88 135 THR A N 1
ATOM 1026 C CA . THR A 1 135 ? -17.099 -15.034 9.916 1.00 87.88 135 THR A CA 1
ATOM 1027 C C . THR A 1 135 ? -16.867 -15.433 8.459 1.00 87.88 135 THR A C 1
ATOM 1029 O O . THR A 1 135 ? -15.756 -15.277 7.952 1.00 87.88 135 THR A O 1
ATOM 1032 N N . PHE A 1 136 ? -17.902 -15.894 7.748 1.00 90.81 136 PHE A N 1
ATOM 1033 C CA . PHE A 1 136 ? -17.772 -16.228 6.326 1.00 90.81 136 PHE A CA 1
ATOM 1034 C C . PHE A 1 136 ? -17.422 -15.002 5.476 1.00 90.81 136 PHE A C 1
ATOM 1036 O O . PHE A 1 136 ? -16.518 -15.076 4.643 1.00 90.81 136 PHE A O 1
ATOM 1043 N N . LEU A 1 137 ? -18.091 -13.869 5.710 1.00 90.25 137 LEU A N 1
ATOM 1044 C CA . LEU A 1 137 ? -17.804 -12.614 5.010 1.00 90.25 137 LEU A CA 1
ATOM 1045 C C . LEU A 1 137 ? -16.400 -12.085 5.325 1.00 90.25 137 LEU A C 1
ATOM 1047 O O . LEU A 1 137 ? -15.738 -11.573 4.427 1.00 90.25 137 LEU A O 1
ATOM 1051 N N . ALA A 1 138 ? -15.927 -12.248 6.560 1.00 89.25 138 ALA A N 1
ATOM 1052 C CA . ALA A 1 138 ? -14.587 -11.870 6.992 1.00 89.25 138 ALA A CA 1
ATOM 1053 C C . ALA A 1 138 ? -13.513 -12.679 6.264 1.00 89.25 138 ALA A C 1
ATOM 1055 O O . ALA A 1 138 ? -12.624 -12.102 5.642 1.00 89.25 138 ALA A O 1
ATOM 1056 N N . ILE A 1 139 ? -13.624 -14.012 6.285 1.00 91.94 139 ILE A N 1
ATOM 1057 C CA . ILE A 1 139 ? -12.678 -14.910 5.608 1.00 91.94 139 ILE A CA 1
ATOM 1058 C C . ILE A 1 139 ? -12.656 -14.612 4.109 1.00 91.94 139 ILE A C 1
ATOM 1060 O O . ILE A 1 139 ? -11.587 -14.472 3.516 1.00 91.94 139 ILE A O 1
ATOM 1064 N N . PHE A 1 140 ? -13.835 -14.481 3.499 1.00 93.38 140 PHE A N 1
ATOM 1065 C CA . PHE A 1 140 ? -13.950 -14.186 2.079 1.00 93.38 140 PHE A CA 1
ATOM 1066 C C . PHE A 1 140 ? -13.386 -12.804 1.727 1.00 93.38 140 PHE A C 1
ATOM 1068 O O . PHE A 1 140 ? -12.582 -12.692 0.808 1.00 93.38 140 PHE A O 1
ATOM 1075 N N . GLY A 1 141 ? -13.774 -11.761 2.462 1.00 93.31 141 GLY A N 1
ATOM 1076 C CA . GLY A 1 141 ? -13.364 -10.382 2.214 1.00 93.31 141 GLY A CA 1
ATOM 1077 C C . GLY A 1 141 ? -11.872 -10.158 2.419 1.00 93.31 141 GLY A C 1
ATOM 1078 O O . GLY A 1 141 ? -11.205 -9.634 1.528 1.00 93.31 141 GLY A O 1
ATOM 1079 N N . ILE A 1 142 ? -11.336 -10.606 3.559 1.00 92.19 142 ILE A N 1
ATOM 1080 C CA . ILE A 1 142 ? -9.903 -10.516 3.860 1.00 92.19 142 ILE A CA 1
ATOM 1081 C C . ILE A 1 142 ? -9.119 -11.363 2.861 1.00 92.19 142 ILE A C 1
ATOM 1083 O O . ILE A 1 142 ? -8.180 -10.857 2.256 1.00 92.19 142 ILE A O 1
ATOM 1087 N N . GLY A 1 143 ? -9.537 -12.606 2.606 1.00 94.31 143 GLY A N 1
ATOM 1088 C CA . GLY A 1 143 ? -8.888 -13.470 1.621 1.00 94.31 143 GLY A CA 1
ATOM 1089 C C . GLY A 1 143 ? -8.856 -12.846 0.224 1.00 94.31 143 GLY A C 1
ATOM 1090 O O . GLY A 1 143 ? -7.803 -12.818 -0.415 1.00 94.31 143 GLY A O 1
ATOM 1091 N N . LEU A 1 144 ? -9.977 -12.279 -0.234 1.00 94.38 144 LEU A N 1
ATOM 1092 C CA . LEU A 1 144 ? -10.066 -11.585 -1.517 1.00 94.38 144 LEU A CA 1
ATOM 1093 C C . LEU A 1 144 ? -9.128 -10.371 -1.564 1.00 94.38 144 LEU A C 1
ATOM 1095 O O . LEU A 1 144 ? -8.362 -10.251 -2.519 1.00 94.38 144 LEU A O 1
ATOM 1099 N N . ALA A 1 145 ? -9.136 -9.524 -0.529 1.00 91.94 145 ALA A N 1
ATOM 1100 C CA . ALA A 1 145 ? -8.269 -8.349 -0.425 1.00 91.94 145 ALA A CA 1
ATOM 1101 C C . ALA A 1 145 ? -6.778 -8.719 -0.403 1.00 91.94 145 ALA A C 1
ATOM 1103 O O . ALA A 1 145 ? -5.957 -8.069 -1.060 1.00 91.94 145 ALA A O 1
ATOM 1104 N N . THR A 1 146 ? -6.421 -9.782 0.324 1.00 91.81 146 THR A N 1
ATOM 1105 C CA . THR A 1 146 ? -5.057 -10.311 0.382 1.00 91.81 146 THR A CA 1
ATOM 1106 C C . THR A 1 146 ? -4.624 -10.802 -0.992 1.00 91.81 146 THR A C 1
ATOM 1108 O O . THR A 1 146 ? -3.542 -10.436 -1.447 1.00 91.81 146 THR A O 1
ATOM 1111 N N . ILE A 1 147 ? -5.455 -11.586 -1.682 1.00 92.31 147 ILE A N 1
ATOM 1112 C CA . ILE A 1 147 ? -5.132 -12.119 -3.010 1.00 92.31 147 ILE A CA 1
ATOM 1113 C C . ILE A 1 147 ? -4.950 -10.983 -4.020 1.00 92.31 147 ILE A C 1
ATOM 1115 O O . ILE A 1 147 ? -3.936 -10.947 -4.716 1.00 92.31 147 ILE A O 1
ATOM 1119 N N . THR A 1 148 ? -5.893 -10.041 -4.097 1.00 91.31 148 THR A N 1
ATOM 1120 C CA . THR A 1 148 ? -5.841 -8.962 -5.094 1.00 91.31 148 THR A CA 1
ATOM 1121 C C . THR A 1 148 ? -4.633 -8.059 -4.884 1.00 91.31 148 THR A C 1
ATOM 1123 O O . THR A 1 148 ? -3.905 -7.779 -5.833 1.00 91.31 148 THR A O 1
ATOM 1126 N N . THR A 1 149 ? -4.362 -7.673 -3.635 1.00 89.56 149 THR A N 1
ATOM 1127 C CA . THR A 1 149 ? -3.250 -6.771 -3.309 1.00 89.56 149 THR A CA 1
ATOM 1128 C C . THR A 1 149 ? -1.896 -7.450 -3.505 1.00 89.56 149 THR A C 1
ATOM 1130 O O . THR A 1 149 ? -0.994 -6.853 -4.087 1.00 89.56 149 THR A O 1
ATOM 1133 N N . ASN A 1 150 ? -1.742 -8.714 -3.088 1.00 90.31 150 ASN A N 1
ATOM 1134 C CA . ASN A 1 150 ? -0.475 -9.431 -3.255 1.00 90.31 150 ASN A CA 1
ATOM 1135 C C . ASN A 1 150 ? -0.166 -9.741 -4.721 1.00 90.31 150 ASN A C 1
ATOM 1137 O O . ASN A 1 150 ? 0.994 -9.659 -5.119 1.00 90.31 150 ASN A O 1
ATOM 1141 N N . ILE A 1 151 ? -1.172 -10.069 -5.540 1.00 88.50 151 ILE A N 1
ATOM 1142 C CA . ILE A 1 151 ? -0.952 -10.290 -6.975 1.00 88.50 151 ILE A CA 1
ATOM 1143 C C . ILE A 1 151 ? -0.441 -9.006 -7.633 1.00 88.50 151 ILE A C 1
ATOM 1145 O O . ILE A 1 151 ? 0.575 -9.047 -8.327 1.00 88.50 151 ILE A O 1
ATOM 1149 N N . ALA A 1 152 ? -1.099 -7.871 -7.387 1.00 86.00 152 ALA A N 1
ATOM 1150 C CA . ALA A 1 152 ? -0.688 -6.594 -7.957 1.00 86.00 152 ALA A CA 1
ATOM 1151 C C . ALA A 1 152 ? 0.706 -6.172 -7.460 1.00 86.00 152 ALA A C 1
ATOM 1153 O O . ALA A 1 152 ? 1.607 -5.941 -8.263 1.00 86.00 152 ALA A O 1
ATOM 1154 N N . ALA A 1 153 ? 0.915 -6.133 -6.143 1.00 86.50 153 ALA A N 1
ATOM 1155 C CA . ALA A 1 153 ? 2.137 -5.586 -5.560 1.00 86.50 153 ALA A CA 1
ATOM 1156 C C . ALA A 1 153 ? 3.3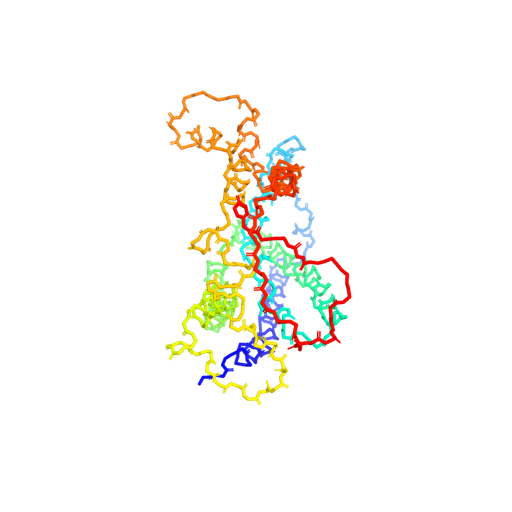57 -6.510 -5.710 1.00 86.50 153 ALA A C 1
ATOM 1158 O O . ALA A 1 153 ? 4.453 -6.033 -6.001 1.00 86.50 153 ALA A O 1
ATOM 1159 N N . ASN A 1 154 ? 3.174 -7.825 -5.533 1.00 88.06 154 ASN A N 1
ATOM 1160 C CA . ASN A 1 154 ? 4.283 -8.759 -5.308 1.00 88.06 154 ASN A CA 1
ATOM 1161 C C . ASN A 1 154 ? 4.492 -9.779 -6.438 1.00 88.06 154 ASN A C 1
ATOM 1163 O O . ASN A 1 154 ? 5.522 -10.448 -6.454 1.00 88.06 154 ASN A O 1
ATOM 1167 N N . VAL A 1 155 ? 3.562 -9.917 -7.394 1.00 85.94 155 VAL A N 1
ATOM 1168 C CA . VAL A 1 155 ? 3.679 -10.918 -8.479 1.00 85.94 155 VAL A CA 1
ATOM 1169 C C . VAL A 1 155 ? 4.003 -10.284 -9.831 1.00 85.94 155 VAL A C 1
ATOM 1171 O O . VAL A 1 155 ? 4.779 -10.856 -10.598 1.00 85.94 155 VAL A O 1
ATOM 1174 N N . VAL A 1 156 ? 3.453 -9.105 -10.134 1.00 86.06 156 VAL A N 1
ATOM 1175 C CA . VAL A 1 156 ? 3.584 -8.482 -11.465 1.00 86.06 156 VAL A CA 1
ATOM 1176 C C . VAL A 1 156 ? 5.036 -8.142 -11.808 1.00 86.06 156 VAL A C 1
ATOM 1178 O O . VAL A 1 156 ? 5.526 -8.581 -12.853 1.00 86.06 156 VAL A O 1
ATOM 1181 N N . ALA A 1 157 ? 5.738 -7.416 -10.933 1.00 86.12 157 ALA A N 1
ATOM 1182 C CA . ALA A 1 157 ? 7.101 -6.962 -11.210 1.00 86.12 157 ALA A CA 1
ATOM 1183 C C . ALA A 1 157 ? 8.113 -8.120 -11.351 1.00 86.12 157 ALA A C 1
ATOM 1185 O O . ALA A 1 157 ? 8.811 -8.176 -12.369 1.00 86.12 157 ALA A O 1
ATOM 1186 N N . PRO A 1 158 ? 8.156 -9.118 -10.441 1.00 82.81 158 PRO A N 1
ATOM 1187 C CA . PRO A 1 158 ? 9.033 -10.277 -10.617 1.00 82.81 158 PRO A CA 1
ATOM 1188 C C . PRO A 1 158 ? 8.724 -11.077 -11.885 1.00 82.81 158 PRO A C 1
ATOM 1190 O O . PRO A 1 158 ? 9.637 -11.498 -12.597 1.00 82.81 158 PRO A O 1
ATOM 1193 N N . ALA A 1 159 ? 7.442 -11.263 -12.213 1.00 83.06 159 ALA A N 1
ATOM 1194 C CA . ALA A 1 159 ? 7.061 -11.967 -13.431 1.00 83.06 159 ALA A CA 1
ATOM 1195 C C . ALA A 1 159 ? 7.527 -11.213 -14.691 1.00 83.06 159 ALA A C 1
ATOM 1197 O O . ALA A 1 159 ? 7.987 -11.839 -15.649 1.00 83.06 159 ALA A O 1
ATOM 1198 N N . ASN A 1 160 ? 7.462 -9.876 -14.693 1.00 81.31 160 ASN A N 1
ATOM 1199 C CA . ASN A 1 160 ? 7.929 -9.056 -15.814 1.00 81.31 160 ASN A CA 1
ATOM 1200 C C . ASN A 1 160 ? 9.449 -9.120 -15.960 1.00 81.31 160 ASN A C 1
ATOM 1202 O O . ASN A 1 160 ? 9.949 -9.234 -17.083 1.00 81.31 160 ASN A O 1
ATOM 1206 N N . ALA A 1 161 ? 10.173 -9.105 -14.841 1.00 81.25 161 ALA A N 1
ATOM 1207 C CA . ALA A 1 161 ? 11.617 -9.282 -14.826 1.00 81.25 161 ALA A CA 1
ATOM 1208 C C . ALA A 1 161 ? 12.020 -10.642 -15.422 1.00 81.25 161 ALA A C 1
ATOM 1210 O O . ALA A 1 161 ? 12.832 -10.689 -16.343 1.00 81.25 161 ALA A O 1
ATOM 1211 N N . LEU A 1 162 ? 11.390 -11.743 -14.995 1.00 75.94 162 LEU A N 1
ATOM 1212 C CA . LEU A 1 162 ? 11.698 -13.091 -15.495 1.00 75.94 162 LEU A CA 1
ATOM 1213 C C . LEU A 1 162 ? 11.434 -13.251 -16.998 1.00 75.94 162 LEU A C 1
ATOM 1215 O O . LEU A 1 162 ? 12.252 -13.836 -17.715 1.00 75.94 162 LEU A O 1
ATOM 1219 N N . VAL A 1 163 ? 10.316 -12.708 -17.489 1.00 75.00 163 VAL A N 1
ATOM 1220 C CA . VAL A 1 163 ? 9.990 -12.719 -18.924 1.00 75.00 163 VAL A CA 1
ATOM 1221 C C . VAL A 1 163 ? 10.989 -11.888 -19.725 1.00 75.00 163 VAL A C 1
ATOM 1223 O O . VAL A 1 163 ? 11.335 -12.277 -20.837 1.00 75.00 163 VAL A O 1
ATOM 1226 N N . SER A 1 164 ? 11.491 -10.788 -19.164 1.00 74.56 164 SER A N 1
ATOM 1227 C CA . SER A 1 164 ? 12.485 -9.935 -19.825 1.00 74.56 164 SER A CA 1
ATOM 1228 C C . SER A 1 164 ? 13.882 -10.567 -19.831 1.00 74.56 164 SER A C 1
ATOM 1230 O O . SER A 1 164 ? 14.590 -10.479 -20.829 1.00 74.56 164 SER A O 1
ATOM 1232 N N . MET A 1 165 ? 14.263 -11.262 -18.754 1.00 71.81 165 MET A N 1
ATOM 1233 C CA . MET A 1 165 ? 15.561 -11.936 -18.624 1.00 71.81 165 MET A CA 1
ATOM 1234 C C . MET A 1 165 ? 15.676 -13.192 -19.490 1.00 71.81 165 MET A C 1
ATOM 1236 O O . MET A 1 165 ? 16.739 -13.482 -20.037 1.00 71.81 165 MET A O 1
ATOM 1240 N N . SER A 1 166 ? 14.603 -13.980 -19.607 1.00 71.94 166 SER A N 1
ATOM 1241 C CA . SER A 1 166 ? 14.616 -15.194 -20.429 1.00 71.94 166 SER A CA 1
ATOM 1242 C C . SER A 1 166 ? 13.298 -15.390 -21.185 1.00 71.94 166 SER A C 1
ATOM 1244 O O . SER A 1 166 ? 12.535 -16.311 -20.874 1.00 71.94 166 SER A O 1
ATOM 1246 N N . PRO A 1 167 ? 13.054 -14.597 -22.250 1.00 66.56 167 PRO A N 1
ATOM 1247 C CA . PRO A 1 167 ? 11.809 -14.660 -23.023 1.00 66.56 167 PRO A CA 1
ATOM 1248 C C . PRO A 1 167 ? 11.545 -16.028 -23.672 1.00 66.56 167 PRO A C 1
ATOM 1250 O O . PRO A 1 167 ? 10.413 -16.350 -24.021 1.00 66.56 167 PRO A O 1
ATOM 1253 N N . ARG A 1 168 ? 12.597 -16.841 -23.866 1.00 71.31 168 ARG A N 1
ATOM 1254 C CA . ARG A 1 168 ? 12.502 -18.206 -24.413 1.00 71.31 168 ARG A CA 1
ATOM 1255 C C . ARG A 1 168 ? 12.031 -19.239 -23.381 1.00 71.31 168 ARG A C 1
ATOM 1257 O O . ARG A 1 168 ? 11.522 -20.277 -23.788 1.00 71.31 168 ARG A O 1
ATOM 1264 N N . ARG A 1 169 ? 12.232 -18.988 -22.080 1.00 66.19 169 ARG A N 1
ATOM 1265 C CA . ARG A 1 169 ? 11.903 -19.924 -20.985 1.00 66.19 169 ARG A CA 1
ATOM 1266 C C . ARG A 1 169 ? 10.661 -19.508 -20.205 1.00 66.19 169 ARG A C 1
ATOM 1268 O O . ARG A 1 169 ? 9.926 -20.371 -19.739 1.00 66.19 169 ARG A O 1
ATOM 1275 N N . PHE A 1 170 ? 10.414 -18.206 -20.088 1.00 67.44 170 PHE A N 1
ATOM 1276 C CA . PHE A 1 170 ? 9.292 -17.660 -19.336 1.00 67.44 170 PHE A CA 1
ATOM 1277 C C . PHE A 1 170 ? 8.407 -16.810 -20.240 1.00 67.44 170 PHE A C 1
ATOM 1279 O O . PHE A 1 170 ? 8.880 -15.933 -20.958 1.00 67.44 170 PHE A O 1
ATOM 1286 N N . THR A 1 171 ? 7.098 -17.046 -20.175 1.00 63.34 171 THR A N 1
ATOM 1287 C CA . THR A 1 171 ? 6.106 -16.227 -20.874 1.00 63.34 171 THR A CA 1
ATOM 1288 C C . THR A 1 171 ? 4.989 -15.843 -19.918 1.00 63.34 171 THR A C 1
ATOM 1290 O O . THR A 1 171 ? 4.372 -16.719 -19.310 1.00 63.34 171 THR A O 1
ATOM 1293 N N . PHE A 1 172 ? 4.658 -14.554 -19.853 1.00 58.41 172 PHE A N 1
ATOM 1294 C CA . PHE A 1 172 ? 3.359 -14.096 -19.363 1.00 58.41 172 PHE A CA 1
ATOM 1295 C C . PHE A 1 172 ? 2.322 -14.665 -20.335 1.00 58.41 172 PHE A C 1
ATOM 1297 O O . PHE A 1 172 ? 2.246 -14.225 -21.477 1.00 58.41 172 PHE A O 1
ATOM 1304 N N . ALA A 1 173 ? 1.614 -15.727 -19.960 1.00 53.47 173 ALA A N 1
ATOM 1305 C CA . ALA A 1 173 ? 0.793 -16.512 -20.882 1.00 53.47 173 ALA A CA 1
ATOM 1306 C C . ALA A 1 173 ? -0.044 -15.653 -21.872 1.00 53.47 173 ALA A C 1
ATOM 1308 O O . ALA A 1 173 ? -0.793 -14.764 -21.463 1.00 53.47 173 ALA A O 1
ATOM 1309 N N . LYS A 1 174 ? 0.125 -15.950 -23.178 1.00 50.34 174 LYS A N 1
ATOM 1310 C CA . LYS A 1 174 ? -0.446 -15.304 -24.384 1.00 50.34 174 LYS A CA 1
ATOM 1311 C C . LYS A 1 174 ? -1.871 -14.753 -24.182 1.00 50.34 174 LYS A C 1
ATOM 1313 O O . LYS A 1 174 ? -2.857 -15.469 -24.350 1.00 50.34 174 LYS A O 1
ATOM 1318 N N . GLY A 1 175 ? -1.973 -13.450 -23.935 1.00 39.28 175 GLY A N 1
ATOM 1319 C CA . GLY A 1 175 ? -3.171 -12.648 -24.174 1.00 39.28 175 GLY A CA 1
ATOM 1320 C C . GLY A 1 175 ? -2.986 -11.881 -25.477 1.00 39.28 175 GLY A C 1
ATOM 1321 O O . GLY A 1 175 ? -2.229 -10.920 -25.530 1.00 39.28 175 GLY A O 1
ATOM 1322 N N . ARG A 1 176 ? -3.622 -12.348 -26.550 1.00 37.53 176 ARG A N 1
ATOM 1323 C CA . ARG A 1 176 ? -3.539 -11.793 -27.906 1.00 37.53 176 ARG A CA 1
ATOM 1324 C C . ARG A 1 176 ? -4.303 -10.462 -27.987 1.00 37.53 176 ARG A C 1
ATOM 1326 O O . ARG A 1 176 ? -5.350 -10.398 -28.611 1.00 37.53 176 ARG A O 1
ATOM 1333 N N . HIS A 1 177 ? -3.780 -9.409 -27.372 1.00 36.12 177 HIS A N 1
ATOM 1334 C CA . HIS A 1 177 ? -4.076 -8.042 -27.781 1.00 36.12 177 HIS A CA 1
ATOM 1335 C C . HIS A 1 177 ? -2.758 -7.410 -28.203 1.00 36.12 177 HIS A C 1
ATOM 1337 O O . HIS A 1 177 ? -1.884 -7.167 -27.377 1.00 36.12 177 HIS A O 1
ATOM 1343 N N . ARG A 1 178 ? -2.627 -7.196 -29.517 1.00 36.41 178 ARG A N 1
ATOM 1344 C CA . ARG A 1 178 ? -1.708 -6.220 -30.098 1.00 36.41 178 ARG A CA 1
ATOM 1345 C C . ARG A 1 178 ? -2.085 -4.847 -29.533 1.00 36.41 178 ARG A C 1
ATOM 1347 O O . ARG A 1 178 ? -2.826 -4.097 -30.150 1.00 36.41 178 ARG A O 1
ATOM 1354 N N . VAL A 1 179 ? -1.652 -4.555 -28.319 1.00 38.62 179 VAL A N 1
ATOM 1355 C CA . VAL A 1 179 ? -0.955 -3.293 -28.134 1.00 38.62 179 VAL A CA 1
ATOM 1356 C C . VAL A 1 179 ? 0.419 -3.620 -28.687 1.00 38.62 179 VAL A C 1
ATOM 1358 O O . VAL A 1 179 ? 0.968 -4.659 -28.306 1.00 38.62 179 VAL A O 1
ATOM 1361 N N . ASP A 1 180 ? 0.910 -2.861 -29.660 1.00 38.00 180 ASP A N 1
ATOM 1362 C CA . ASP A 1 180 ? 2.315 -2.939 -30.041 1.00 38.00 180 ASP A CA 1
ATOM 1363 C C . ASP A 1 180 ? 3.119 -2.679 -28.767 1.00 38.00 180 ASP A C 1
ATOM 1365 O O . ASP A 1 180 ? 3.412 -1.542 -28.420 1.00 38.00 180 ASP A O 1
ATOM 1369 N N . GLN A 1 181 ? 3.432 -3.738 -28.012 1.00 42.19 181 GLN A N 1
ATOM 1370 C CA . GLN A 1 181 ? 4.606 -3.725 -27.174 1.00 42.19 181 GLN A CA 1
ATOM 1371 C C . GLN A 1 181 ? 5.697 -3.391 -28.177 1.00 42.19 181 GLN A C 1
ATOM 1373 O O . GLN A 1 181 ? 5.897 -4.190 -29.105 1.00 42.19 181 GLN A O 1
ATOM 1378 N N . PRO A 1 182 ? 6.401 -2.254 -28.031 1.00 41.88 182 PRO A N 1
ATOM 1379 C CA . PRO A 1 182 ? 7.714 -2.178 -28.616 1.00 41.88 182 PRO A CA 1
ATOM 1380 C C . PRO A 1 182 ? 8.373 -3.431 -28.060 1.00 41.88 182 PRO A C 1
ATOM 1382 O O . PRO A 1 182 ? 8.540 -3.567 -26.844 1.00 41.88 182 PRO A O 1
ATOM 1385 N N . ARG A 1 183 ? 8.637 -4.426 -28.916 1.00 45.56 183 ARG A N 1
ATOM 1386 C CA . ARG A 1 183 ? 9.681 -5.383 -28.587 1.00 45.56 183 ARG A CA 1
ATOM 1387 C C . ARG A 1 183 ? 10.814 -4.452 -28.221 1.00 45.56 183 ARG A C 1
ATOM 1389 O O . ARG A 1 183 ? 11.249 -3.729 -29.114 1.00 45.56 183 ARG A O 1
ATOM 1396 N N . LEU A 1 184 ? 11.192 -4.386 -26.938 1.00 45.03 184 LEU A N 1
ATOM 1397 C CA . LEU A 1 184 ? 12.481 -3.823 -26.569 1.00 45.03 184 LEU A CA 1
ATOM 1398 C C . LEU A 1 184 ? 13.403 -4.477 -27.581 1.00 45.03 184 LEU A C 1
ATOM 1400 O O . LEU A 1 184 ? 13.445 -5.718 -27.611 1.00 45.03 184 LEU A O 1
ATOM 1404 N N . PRO A 1 185 ? 13.936 -3.711 -28.548 1.00 42.91 185 PRO A N 1
ATOM 1405 C CA . PRO A 1 185 ? 14.659 -4.343 -29.619 1.00 42.91 185 PRO A CA 1
ATOM 1406 C C . PRO A 1 185 ? 15.735 -5.145 -28.897 1.00 42.91 185 PRO A C 1
ATOM 1408 O O . PRO A 1 185 ? 16.273 -4.681 -27.895 1.00 42.91 185 PRO A O 1
ATOM 1411 N N . ALA A 1 186 ? 16.003 -6.384 -29.309 1.00 45.84 186 ALA A N 1
ATOM 1412 C CA . ALA A 1 186 ? 17.062 -7.190 -28.686 1.00 45.84 186 ALA A CA 1
ATOM 1413 C C . ALA A 1 186 ? 18.404 -6.412 -28.601 1.00 45.84 186 ALA A C 1
ATOM 1415 O O . ALA A 1 186 ? 19.275 -6.732 -27.797 1.00 45.84 186 ALA A O 1
ATOM 1416 N N . VAL A 1 187 ? 18.496 -5.335 -29.387 1.00 46.19 187 VAL A N 1
ATOM 1417 C CA . VAL A 1 187 ? 19.398 -4.184 -29.321 1.00 46.19 187 VAL A CA 1
ATOM 1418 C C . VAL A 1 187 ? 19.557 -3.546 -27.934 1.00 46.19 187 VAL A C 1
ATOM 1420 O O . VAL A 1 187 ? 20.610 -2.989 -27.725 1.00 46.19 187 VAL A O 1
ATOM 1423 N N . ALA A 1 188 ? 18.623 -3.630 -26.977 1.00 50.88 188 ALA A N 1
ATOM 1424 C CA . ALA A 1 188 ? 18.765 -3.010 -25.652 1.00 50.88 188 ALA A CA 1
ATOM 1425 C C . ALA A 1 188 ? 19.641 -3.821 -24.676 1.00 50.88 188 ALA A C 1
ATOM 1427 O O . ALA A 1 188 ? 20.199 -3.251 -23.748 1.00 50.88 188 ALA A O 1
ATOM 1428 N N . ALA A 1 189 ? 19.823 -5.127 -24.888 1.00 52.84 189 ALA A N 1
ATOM 1429 C CA . ALA A 1 189 ? 20.595 -5.987 -23.977 1.00 52.84 189 ALA A CA 1
ATOM 1430 C C . ALA A 1 189 ? 21.716 -6.787 -24.670 1.00 52.84 189 ALA A C 1
ATOM 1432 O O . ALA A 1 189 ? 22.401 -7.583 -24.028 1.00 52.84 189 ALA A O 1
ATOM 1433 N N . GLY A 1 190 ? 21.900 -6.618 -25.983 1.00 59.12 190 GLY A N 1
ATOM 1434 C CA . GLY A 1 190 ? 23.010 -7.230 -26.714 1.00 59.12 190 GLY A CA 1
ATOM 1435 C C . GLY A 1 190 ? 24.352 -6.591 -26.351 1.00 59.12 190 GLY A C 1
ATOM 1436 O O . GLY A 1 190 ? 24.389 -5.438 -25.946 1.00 59.12 190 GLY A O 1
ATOM 1437 N N . ARG A 1 191 ? 25.468 -7.305 -26.550 1.00 58.03 191 ARG A N 1
ATOM 1438 C CA . ARG A 1 191 ? 26.833 -6.788 -26.297 1.00 58.03 191 ARG A CA 1
ATOM 1439 C C . ARG A 1 191 ? 27.188 -5.499 -27.060 1.00 58.03 191 ARG A C 1
ATOM 1441 O O . ARG A 1 191 ? 28.125 -4.830 -26.658 1.00 58.03 191 ARG A O 1
ATOM 1448 N N . GLY A 1 192 ? 26.459 -5.177 -28.131 1.00 58.09 192 GLY A N 1
ATOM 1449 C CA . GLY A 1 192 ? 26.561 -3.916 -28.884 1.00 58.09 192 GLY A CA 1
ATOM 1450 C C . GLY A 1 192 ? 25.425 -2.925 -28.595 1.00 58.09 192 GLY A C 1
ATOM 1451 O O . GLY A 1 192 ? 25.140 -2.070 -29.422 1.00 58.09 192 GLY A O 1
ATOM 1452 N N . SER A 1 193 ? 24.706 -3.098 -27.483 1.00 61.84 193 SER A N 1
ATOM 1453 C CA . SER A 1 193 ? 23.682 -2.160 -27.020 1.00 61.84 193 SER A CA 1
ATOM 1454 C C . SER A 1 193 ? 24.333 -0.941 -26.369 1.00 61.84 193 SER A C 1
ATOM 1456 O O . SER A 1 193 ? 25.176 -1.140 -25.489 1.00 61.84 193 SER A O 1
ATOM 1458 N N . PRO A 1 194 ? 23.829 0.280 -26.622 1.00 59.25 194 PRO A N 1
ATOM 1459 C CA . PRO A 1 194 ? 24.168 1.464 -25.825 1.00 59.25 194 PRO A CA 1
ATOM 1460 C C . PRO A 1 194 ? 23.864 1.300 -24.323 1.00 59.25 194 PRO A C 1
ATOM 1462 O O . PRO A 1 194 ? 24.355 2.052 -23.491 1.00 59.25 194 PRO A O 1
ATOM 1465 N N . TYR A 1 195 ? 23.038 0.314 -23.960 1.00 62.00 195 TYR A N 1
ATOM 1466 C CA . TYR A 1 195 ? 22.632 0.010 -22.587 1.00 62.00 195 TYR A CA 1
ATOM 1467 C C . TYR A 1 195 ? 23.344 -1.222 -21.996 1.00 62.00 195 TYR A C 1
ATOM 1469 O O . TYR A 1 195 ? 22.970 -1.675 -20.916 1.00 62.00 195 TYR A O 1
ATOM 1477 N N . TYR A 1 196 ? 24.342 -1.796 -22.685 1.00 61.19 196 TYR A N 1
ATOM 1478 C CA . TYR A 1 196 ? 25.112 -2.941 -22.173 1.00 61.19 196 TYR A CA 1
ATOM 1479 C C . TYR A 1 196 ? 26.167 -2.523 -21.138 1.00 61.19 196 TYR A C 1
ATOM 1481 O O . TYR A 1 196 ? 26.503 -3.323 -20.268 1.00 61.19 196 TYR A O 1
ATOM 1489 N N . PHE A 1 197 ? 26.661 -1.278 -21.180 1.00 70.19 197 PHE A N 1
ATOM 1490 C CA . PHE A 1 197 ? 27.691 -0.756 -20.266 1.00 70.19 197 PHE A CA 1
ATOM 1491 C C . PHE A 1 197 ? 28.890 -1.727 -20.093 1.00 70.19 197 PHE A C 1
ATOM 1493 O O . PHE A 1 197 ? 29.239 -2.485 -21.004 1.00 70.19 197 PHE A O 1
ATOM 1500 N N . GLN A 1 198 ? 29.549 -1.729 -18.927 1.00 68.50 198 GLN A N 1
ATOM 1501 C CA . GLN A 1 198 ? 30.670 -2.626 -18.635 1.00 68.50 198 GLN A CA 1
ATOM 1502 C C . GLN A 1 198 ? 30.153 -3.997 -18.188 1.00 68.50 198 GLN A C 1
ATOM 1504 O O . GLN A 1 198 ? 29.728 -4.190 -17.049 1.00 68.50 198 GLN A O 1
ATOM 1509 N N . GLY A 1 199 ? 30.167 -4.965 -19.108 1.00 68.81 199 GLY A N 1
ATOM 1510 C CA . GLY A 1 199 ? 29.771 -6.344 -18.807 1.00 68.81 199 GLY A CA 1
ATOM 1511 C C . GLY A 1 199 ? 28.296 -6.510 -18.416 1.00 68.81 199 GLY A C 1
ATOM 1512 O O . GLY A 1 199 ? 27.972 -7.473 -17.726 1.00 68.81 199 GLY A O 1
ATOM 1513 N N . GLY A 1 200 ? 27.415 -5.596 -18.835 1.00 69.50 200 GLY A N 1
ATOM 1514 C CA . GLY A 1 200 ? 25.998 -5.568 -18.454 1.00 69.50 200 GLY A CA 1
ATOM 1515 C C . GLY A 1 200 ? 25.662 -4.599 -17.313 1.00 69.50 200 GLY A C 1
ATOM 1516 O O . GLY A 1 200 ? 24.487 -4.476 -16.970 1.00 69.50 200 GLY A O 1
ATOM 1517 N N . PHE A 1 201 ? 26.654 -3.932 -16.705 1.00 74.38 201 PHE A N 1
ATOM 1518 C CA . PHE A 1 201 ? 26.474 -3.132 -15.488 1.00 74.38 201 PHE A CA 1
ATOM 1519 C C . PHE A 1 201 ? 26.868 -1.666 -15.670 1.00 74.38 201 PHE A C 1
ATOM 1521 O O . PHE A 1 201 ? 27.959 -1.345 -16.140 1.00 74.38 201 PHE A O 1
ATOM 1528 N N . ASN A 1 202 ? 26.001 -0.766 -15.199 1.00 79.06 202 ASN A N 1
ATOM 1529 C CA . ASN A 1 202 ? 26.303 0.657 -15.071 1.00 79.06 202 ASN A CA 1
ATOM 1530 C C . ASN A 1 202 ? 26.951 0.929 -13.700 1.00 79.06 202 ASN A C 1
ATOM 1532 O O . ASN A 1 202 ? 26.265 1.144 -12.697 1.00 79.06 202 ASN A O 1
ATOM 1536 N N . VAL A 1 203 ? 28.286 0.904 -13.656 1.00 77.94 203 VAL A N 1
ATOM 1537 C CA . VAL A 1 203 ? 29.072 1.100 -12.423 1.00 77.94 203 VAL A CA 1
ATOM 1538 C C . VAL A 1 203 ? 28.838 2.488 -11.820 1.00 77.94 203 VAL A C 1
ATOM 1540 O O . VAL A 1 203 ? 28.721 2.614 -10.602 1.00 77.94 203 VAL A O 1
ATOM 1543 N N . ALA A 1 204 ? 28.691 3.525 -12.651 1.00 72.88 204 ALA A N 1
ATOM 1544 C CA . ALA A 1 204 ? 28.399 4.880 -12.188 1.00 72.88 204 ALA A CA 1
ATOM 1545 C C . ALA A 1 204 ? 27.063 4.954 -11.429 1.00 72.88 204 ALA A C 1
ATOM 1547 O O . ALA A 1 204 ? 26.985 5.586 -10.374 1.00 72.88 204 ALA A O 1
ATOM 1548 N N . ALA A 1 205 ? 26.028 4.259 -11.909 1.00 75.69 205 ALA A N 1
ATOM 1549 C CA . ALA A 1 205 ? 24.741 4.158 -11.224 1.00 75.69 205 ALA A CA 1
ATOM 1550 C C . ALA A 1 205 ? 24.856 3.406 -9.888 1.00 75.69 205 ALA A C 1
ATOM 1552 O O . ALA A 1 205 ? 24.292 3.845 -8.886 1.00 75.69 205 ALA A O 1
ATOM 1553 N N . MET A 1 206 ? 25.623 2.311 -9.843 1.00 82.00 206 MET A N 1
ATOM 1554 C CA . MET A 1 206 ? 25.858 1.556 -8.605 1.00 82.00 206 MET A CA 1
ATOM 1555 C C . MET A 1 206 ? 26.594 2.396 -7.551 1.00 82.00 206 MET A C 1
ATOM 1557 O O . MET A 1 206 ? 26.203 2.404 -6.384 1.00 82.00 206 MET A O 1
ATOM 1561 N N . VAL A 1 207 ? 27.621 3.149 -7.958 1.00 81.81 207 VAL A N 1
ATOM 1562 C CA . VAL A 1 207 ? 28.361 4.063 -7.072 1.00 81.81 207 VAL A CA 1
ATOM 1563 C C . VAL A 1 207 ? 27.471 5.211 -6.598 1.00 81.81 207 VAL A C 1
ATOM 1565 O O . VAL A 1 207 ? 27.479 5.527 -5.410 1.00 81.81 207 VAL A O 1
ATOM 1568 N N . ALA A 1 208 ? 26.664 5.805 -7.481 1.00 79.19 208 ALA A N 1
ATOM 1569 C CA . ALA A 1 208 ? 25.716 6.855 -7.109 1.00 79.19 208 ALA A CA 1
ATOM 1570 C C . ALA A 1 208 ? 24.674 6.359 -6.092 1.00 79.19 208 ALA A C 1
ATOM 1572 O O . ALA A 1 208 ? 24.376 7.056 -5.120 1.00 79.19 208 ALA A O 1
ATOM 1573 N N . MET A 1 209 ? 24.170 5.133 -6.268 1.00 83.38 209 MET A N 1
ATOM 1574 C CA . MET A 1 209 ? 23.270 4.487 -5.311 1.00 83.38 209 MET A CA 1
ATOM 1575 C C . MET A 1 209 ? 23.957 4.266 -3.956 1.00 83.38 209 MET A C 1
ATOM 1577 O O . MET A 1 209 ? 23.413 4.658 -2.924 1.00 83.38 209 MET A O 1
ATOM 1581 N N . ALA A 1 210 ? 25.169 3.702 -3.945 1.00 85.56 210 ALA A N 1
ATOM 1582 C CA . ALA A 1 210 ? 25.932 3.479 -2.717 1.00 85.56 210 ALA A CA 1
ATOM 1583 C C . ALA A 1 210 ? 26.242 4.794 -1.978 1.00 85.56 210 ALA A C 1
ATOM 1585 O O . ALA A 1 210 ? 26.065 4.879 -0.762 1.00 85.56 210 ALA A O 1
ATOM 1586 N N . ALA A 1 211 ? 26.629 5.843 -2.710 1.00 83.62 211 ALA A N 1
ATOM 1587 C CA . ALA A 1 211 ? 26.863 7.177 -2.161 1.00 83.62 211 ALA A CA 1
ATOM 1588 C C . ALA A 1 211 ? 25.588 7.790 -1.557 1.00 83.62 211 ALA A C 1
ATOM 1590 O O . ALA A 1 211 ? 25.654 8.430 -0.510 1.00 83.62 211 ALA A O 1
ATOM 1591 N N . GLY A 1 212 ? 24.424 7.556 -2.172 1.00 80.06 212 GLY A N 1
ATOM 1592 C CA . GLY A 1 212 ? 23.127 7.964 -1.631 1.00 80.06 212 GLY A CA 1
ATOM 1593 C C . GLY A 1 212 ? 22.748 7.249 -0.332 1.00 80.06 212 GLY A C 1
ATOM 1594 O O . GLY A 1 212 ? 22.148 7.855 0.553 1.00 80.06 212 GLY A O 1
ATOM 1595 N N . MET A 1 213 ? 23.124 5.975 -0.192 1.00 83.25 213 MET A N 1
ATOM 1596 C CA . MET A 1 213 ? 22.849 5.175 1.007 1.00 83.25 213 MET A CA 1
ATOM 1597 C C . MET A 1 213 ? 23.843 5.440 2.146 1.00 83.25 213 MET A C 1
ATOM 1599 O O . MET A 1 213 ? 23.487 5.279 3.314 1.00 83.25 213 MET A O 1
ATOM 1603 N N . ALA A 1 214 ? 25.073 5.865 1.840 1.00 86.31 214 ALA A N 1
ATOM 1604 C CA . ALA A 1 214 ? 26.152 6.016 2.817 1.00 86.31 214 ALA A CA 1
ATOM 1605 C C . ALA A 1 214 ? 25.791 6.862 4.063 1.00 86.31 214 ALA A C 1
ATOM 1607 O O . ALA A 1 214 ? 26.104 6.419 5.170 1.00 86.31 214 ALA A O 1
ATOM 1608 N N . PRO A 1 215 ? 25.080 8.007 3.965 1.00 85.19 215 PRO A N 1
ATOM 1609 C CA . PRO A 1 215 ? 24.702 8.803 5.138 1.00 85.19 215 PRO A CA 1
ATOM 1610 C C . PRO A 1 215 ? 23.699 8.116 6.078 1.00 85.19 215 PRO A C 1
ATOM 1612 O O . PRO A 1 215 ? 23.562 8.517 7.230 1.00 85.19 215 PRO A O 1
ATOM 1615 N N . ILE A 1 216 ? 22.986 7.089 5.611 1.00 86.06 216 ILE A N 1
ATOM 1616 C CA . ILE A 1 216 ? 21.964 6.369 6.387 1.00 86.06 216 ILE A CA 1
ATOM 1617 C C . ILE A 1 216 ? 22.612 5.275 7.257 1.00 86.06 216 ILE A C 1
ATOM 1619 O O . ILE A 1 216 ? 22.124 4.967 8.348 1.00 86.06 216 ILE A O 1
ATOM 1623 N N . VAL A 1 217 ? 23.744 4.719 6.807 1.00 89.50 217 VAL A N 1
ATOM 1624 C CA . VAL A 1 217 ? 24.414 3.562 7.426 1.00 89.50 217 VAL A CA 1
ATOM 1625 C C . VAL A 1 217 ? 24.811 3.798 8.894 1.00 89.50 217 VAL A C 1
ATOM 1627 O O . VAL A 1 217 ? 24.491 2.940 9.718 1.00 89.50 217 VAL A O 1
ATOM 1630 N N . PRO A 1 218 ? 25.427 4.931 9.297 1.00 90.62 218 PRO A N 1
ATOM 1631 C CA . PRO A 1 218 ? 25.804 5.134 10.699 1.00 90.62 218 PRO A CA 1
ATOM 1632 C C . PRO A 1 218 ? 24.600 5.172 11.653 1.00 90.62 218 PRO A C 1
ATOM 1634 O O . PRO A 1 218 ? 24.668 4.642 12.762 1.00 90.62 218 PRO A O 1
ATOM 1637 N N . GLY A 1 219 ? 23.476 5.757 11.221 1.00 87.50 219 GLY A N 1
ATOM 1638 C CA . GLY A 1 219 ? 22.240 5.793 12.008 1.00 87.50 219 GLY A CA 1
ATOM 1639 C C . GLY A 1 219 ? 21.602 4.410 12.165 1.00 87.50 219 GLY A C 1
ATOM 1640 O O . GLY A 1 219 ? 21.160 4.061 13.262 1.00 87.50 219 GLY A O 1
ATOM 1641 N N . PHE A 1 220 ? 21.628 3.598 11.102 1.00 88.44 220 PHE A N 1
ATOM 1642 C CA . PHE A 1 220 ? 21.204 2.197 11.146 1.00 88.44 220 PHE A CA 1
ATOM 1643 C C . PHE A 1 220 ? 22.052 1.381 12.131 1.00 88.44 220 PHE A C 1
ATOM 1645 O O . PHE A 1 220 ? 21.498 0.741 13.022 1.00 88.44 220 PHE A O 1
ATOM 1652 N N . LEU A 1 221 ? 23.385 1.452 12.021 1.00 91.38 221 LEU A N 1
ATOM 1653 C CA . LEU A 1 221 ? 24.315 0.701 12.875 1.00 91.38 221 LEU A CA 1
ATOM 1654 C C . LEU A 1 221 ? 24.164 1.043 14.363 1.00 91.38 221 LEU A C 1
ATOM 1656 O O . LEU A 1 221 ? 24.287 0.164 15.214 1.00 91.38 221 LEU A O 1
ATOM 1660 N N . HIS A 1 222 ? 23.846 2.297 14.683 1.00 91.56 222 HIS A N 1
ATOM 1661 C CA . HIS A 1 222 ? 23.498 2.695 16.045 1.00 91.56 222 HIS A CA 1
ATOM 1662 C C . HIS A 1 222 ? 22.173 2.068 16.509 1.00 91.56 222 HIS A C 1
ATOM 1664 O O . HIS A 1 222 ? 22.070 1.573 17.628 1.00 91.56 222 HIS A O 1
ATOM 1670 N N . LYS A 1 223 ? 21.147 2.036 15.648 1.00 84.81 223 LYS A N 1
ATOM 1671 C CA . LYS A 1 223 ? 19.839 1.445 15.978 1.00 84.81 223 LYS A CA 1
ATOM 1672 C C . LYS A 1 223 ? 19.882 -0.068 16.190 1.00 84.81 223 LYS A C 1
ATOM 1674 O O . LYS A 1 223 ? 19.134 -0.554 17.031 1.00 84.81 223 LYS A O 1
ATOM 1679 N N . VAL A 1 224 ? 20.745 -0.791 15.477 1.00 88.81 224 VAL A N 1
ATOM 1680 C CA . VAL A 1 224 ? 20.944 -2.241 15.670 1.00 88.81 224 VAL A CA 1
ATOM 1681 C C . VAL A 1 224 ? 21.950 -2.582 16.779 1.00 88.81 224 VAL A C 1
ATOM 1683 O O . VAL A 1 224 ? 22.246 -3.752 16.993 1.00 88.81 224 VAL A O 1
ATOM 1686 N N . GLY A 1 225 ? 22.478 -1.579 17.490 1.00 89.06 225 GLY A N 1
ATOM 1687 C CA . GLY A 1 225 ? 23.362 -1.774 18.643 1.00 89.06 225 GLY A CA 1
ATOM 1688 C C . GLY A 1 225 ? 24.827 -2.067 18.307 1.00 89.06 225 GLY A C 1
ATOM 1689 O O . GLY A 1 225 ? 25.588 -2.420 19.201 1.00 89.06 225 GLY A O 1
ATOM 1690 N N . VAL A 1 226 ? 25.244 -1.910 17.045 1.00 93.56 226 VAL A N 1
ATOM 1691 C CA . VAL A 1 226 ? 26.646 -2.093 16.624 1.00 93.56 226 VAL A CA 1
ATOM 1692 C C . VAL A 1 226 ? 27.498 -0.877 16.999 1.00 93.56 226 VAL A C 1
ATOM 1694 O O . VAL A 1 226 ? 28.633 -1.031 17.441 1.00 93.56 226 VAL A O 1
ATOM 1697 N N . LEU A 1 227 ? 26.959 0.338 16.843 1.00 91.56 227 LEU A N 1
ATOM 1698 C CA . LEU A 1 227 ? 27.608 1.576 17.289 1.00 91.56 227 LEU A CA 1
ATOM 1699 C C . LEU A 1 227 ? 26.968 2.068 18.588 1.00 91.56 227 LEU A C 1
ATOM 1701 O O . LEU A 1 227 ? 25.759 2.270 18.647 1.00 91.56 227 LEU A O 1
ATOM 1705 N N . THR A 1 228 ? 27.783 2.318 19.613 1.00 85.56 228 THR A N 1
ATOM 1706 C CA . THR A 1 228 ? 27.317 2.775 20.935 1.00 85.56 228 THR A CA 1
ATOM 1707 C C . THR A 1 228 ? 26.985 4.266 20.985 1.00 85.56 228 THR A C 1
ATOM 1709 O O . THR A 1 228 ? 26.232 4.699 21.852 1.00 85.56 228 THR A O 1
ATOM 1712 N N . SER A 1 229 ? 27.532 5.064 20.064 1.00 88.19 229 SER A N 1
ATOM 1713 C CA . SER A 1 229 ? 27.261 6.498 19.952 1.00 88.19 229 SER A CA 1
ATOM 1714 C C . SER A 1 229 ? 27.408 6.956 18.505 1.00 88.19 229 SER A C 1
ATOM 1716 O O . SER A 1 229 ? 28.371 6.605 17.823 1.00 88.19 229 SER A O 1
ATOM 1718 N N . VAL A 1 230 ? 26.450 7.747 18.026 1.00 90.19 230 VAL A N 1
ATOM 1719 C CA . VAL A 1 230 ? 26.509 8.398 16.715 1.00 90.19 230 VAL A CA 1
ATOM 1720 C C . VAL A 1 230 ? 25.857 9.776 16.813 1.00 90.19 230 VAL A C 1
ATOM 1722 O O . VAL A 1 230 ? 24.968 9.997 17.637 1.00 90.19 230 VAL A O 1
ATOM 1725 N N . SER A 1 231 ? 26.291 10.728 15.982 1.00 90.69 231 SER A N 1
ATOM 1726 C CA . SER A 1 231 ? 25.700 12.073 15.976 1.00 90.69 231 SER A CA 1
ATOM 1727 C C . SER A 1 231 ? 24.188 12.016 15.735 1.00 90.69 231 SER A C 1
ATOM 1729 O O . SER A 1 231 ? 23.706 11.248 14.897 1.00 90.69 231 SER A O 1
ATOM 1731 N N . LYS A 1 232 ? 23.440 12.898 16.411 1.00 84.56 232 LYS A N 1
ATOM 1732 C CA . LYS A 1 232 ? 21.985 13.053 16.234 1.00 84.56 232 LYS A CA 1
ATOM 1733 C C . LYS A 1 232 ? 21.598 13.248 14.763 1.00 84.56 232 LYS A C 1
ATOM 1735 O O . LYS A 1 232 ? 20.540 12.781 14.355 1.00 84.56 232 LYS A O 1
ATOM 1740 N N . ALA A 1 233 ? 22.474 13.867 13.967 1.00 84.88 233 ALA A N 1
ATOM 1741 C CA . ALA A 1 233 ? 22.276 14.054 12.533 1.00 84.88 233 ALA A CA 1
ATOM 1742 C C . ALA A 1 233 ? 22.126 12.721 11.774 1.00 84.88 233 ALA A C 1
ATOM 1744 O O . ALA A 1 233 ? 21.224 12.592 10.952 1.00 84.88 233 ALA A O 1
ATOM 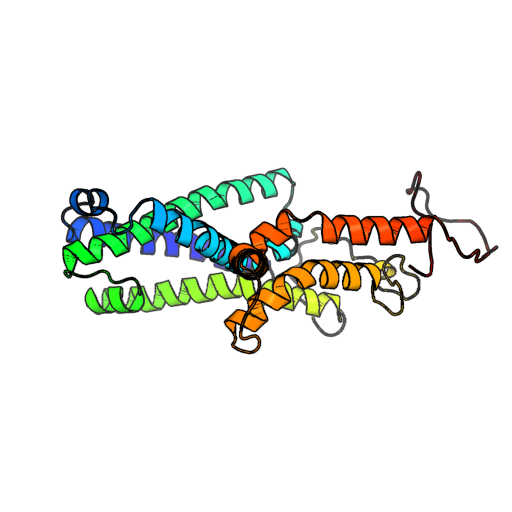1745 N N . PHE A 1 234 ? 22.936 11.704 12.086 1.00 85.69 234 PHE A N 1
ATOM 1746 C CA . PHE A 1 234 ? 22.856 10.393 11.428 1.00 85.69 234 PHE A CA 1
ATOM 1747 C C . PHE A 1 234 ? 21.633 9.589 11.871 1.00 85.69 234 PHE A C 1
ATOM 1749 O O . PHE A 1 234 ? 21.002 8.923 11.055 1.00 85.69 234 PHE A O 1
ATOM 1756 N N . VAL A 1 235 ? 21.250 9.687 13.148 1.00 83.00 235 VAL A N 1
ATOM 1757 C CA . VAL A 1 235 ? 20.006 9.072 13.641 1.00 83.00 235 VAL A CA 1
ATOM 1758 C C . VAL A 1 235 ? 18.788 9.717 12.975 1.00 83.00 235 VAL A C 1
ATOM 1760 O O . VAL A 1 235 ? 17.861 9.018 12.575 1.00 83.00 235 VAL A O 1
ATOM 1763 N N . MET A 1 236 ? 18.798 11.042 12.812 1.00 81.31 236 MET A N 1
ATOM 1764 C CA . MET A 1 236 ? 17.733 11.774 12.128 1.00 81.31 236 MET A CA 1
ATOM 1765 C C . MET A 1 236 ? 17.682 11.450 10.631 1.00 81.31 236 MET A C 1
ATOM 1767 O O . MET A 1 236 ? 16.587 11.247 10.109 1.00 81.31 236 MET A O 1
ATOM 1771 N N . ALA A 1 237 ? 18.836 11.350 9.964 1.00 82.25 237 ALA A N 1
ATOM 1772 C CA . ALA A 1 237 ? 18.928 10.928 8.569 1.00 82.25 237 ALA A CA 1
ATOM 1773 C C . ALA A 1 237 ? 18.389 9.503 8.375 1.00 82.25 237 ALA A C 1
ATOM 1775 O O . ALA A 1 237 ? 17.617 9.264 7.457 1.00 82.25 237 ALA A O 1
ATOM 1776 N N . TYR A 1 238 ? 18.713 8.572 9.276 1.00 82.94 238 TYR A N 1
ATOM 1777 C CA . TYR A 1 238 ? 18.167 7.215 9.237 1.00 82.94 238 TYR A CA 1
ATOM 1778 C C . TYR A 1 238 ? 16.651 7.179 9.471 1.00 82.94 238 TYR A C 1
ATOM 1780 O O . TYR A 1 238 ? 15.916 6.590 8.683 1.00 82.94 238 TYR A O 1
ATOM 1788 N N . ASN A 1 239 ? 16.159 7.857 10.512 1.00 82.81 239 ASN A N 1
ATOM 1789 C CA . ASN A 1 239 ? 14.728 7.871 10.830 1.00 82.81 239 ASN A CA 1
ATOM 1790 C C . ASN A 1 239 ? 13.873 8.523 9.727 1.00 82.81 239 ASN A C 1
ATOM 1792 O O . ASN A 1 239 ? 12.682 8.242 9.644 1.00 82.81 239 ASN A O 1
ATOM 1796 N N . ASN A 1 240 ? 14.471 9.379 8.892 1.00 80.06 240 ASN A N 1
ATOM 1797 C CA . ASN A 1 240 ? 13.804 10.071 7.789 1.00 80.06 240 ASN A CA 1
ATOM 1798 C C . ASN A 1 240 ? 14.361 9.657 6.416 1.00 80.06 240 ASN A C 1
ATOM 1800 O O . ASN A 1 240 ? 14.225 10.414 5.456 1.00 80.06 240 ASN A O 1
ATOM 1804 N N . ALA A 1 241 ? 14.967 8.465 6.318 1.00 77.88 241 ALA A N 1
ATOM 1805 C CA . ALA A 1 241 ? 15.777 8.018 5.183 1.00 77.88 241 ALA A CA 1
ATOM 1806 C C . ALA A 1 241 ? 15.120 8.246 3.816 1.00 77.88 241 ALA A C 1
ATOM 1808 O O . ALA A 1 241 ? 15.764 8.778 2.915 1.00 77.88 241 ALA A O 1
ATOM 1809 N N . CYS A 1 242 ? 13.839 7.897 3.660 1.00 65.12 242 CYS A N 1
ATOM 1810 C CA . CYS A 1 242 ? 13.126 8.074 2.392 1.00 65.12 242 CYS A CA 1
ATOM 1811 C C . CYS A 1 242 ? 12.977 9.556 2.011 1.00 65.12 242 CYS A C 1
ATOM 1813 O O . CYS A 1 242 ? 13.238 9.936 0.870 1.00 65.12 242 CYS A O 1
ATOM 1815 N N . SER A 1 243 ? 12.614 10.406 2.973 1.00 61.59 243 SER A N 1
ATOM 1816 C CA . SER A 1 243 ? 12.464 11.846 2.756 1.00 61.59 243 SER A CA 1
ATOM 1817 C C . SER A 1 243 ? 13.822 12.502 2.501 1.00 61.59 243 SER A C 1
ATOM 1819 O O . SER A 1 243 ? 13.960 13.266 1.550 1.00 61.59 243 SER A O 1
ATOM 1821 N N . SER A 1 244 ? 14.850 12.149 3.280 1.00 60.84 244 SER A N 1
ATOM 1822 C CA . SER A 1 244 ? 16.214 12.654 3.093 1.00 60.84 244 SER A CA 1
ATOM 1823 C C . SER A 1 244 ? 16.865 12.167 1.799 1.00 60.84 244 SER A C 1
ATOM 1825 O O . SER A 1 244 ? 17.646 12.899 1.206 1.00 60.84 244 SER A O 1
ATOM 1827 N N . ALA A 1 245 ? 16.549 10.955 1.335 1.00 60.22 245 ALA A N 1
ATOM 1828 C CA . ALA A 1 245 ? 17.049 10.440 0.063 1.00 60.22 245 ALA A CA 1
ATOM 1829 C C . ALA A 1 245 ? 16.389 11.149 -1.128 1.00 60.22 245 ALA A C 1
ATOM 1831 O O . ALA A 1 245 ? 17.074 11.451 -2.097 1.00 60.22 245 ALA A O 1
ATOM 1832 N N . SER A 1 246 ? 15.089 11.464 -1.040 1.00 54.72 246 SER A N 1
ATOM 1833 C CA . SER A 1 246 ? 14.368 12.205 -2.088 1.00 54.72 246 SER A CA 1
ATOM 1834 C C . SER A 1 246 ? 14.765 13.682 -2.202 1.00 54.72 246 SER A C 1
ATOM 1836 O O . SER A 1 246 ? 14.690 14.248 -3.288 1.00 54.72 246 SER A O 1
ATOM 1838 N N . SER A 1 247 ? 15.198 14.307 -1.102 1.00 55.34 247 SER A N 1
ATOM 1839 C CA . SER A 1 247 ? 15.639 15.708 -1.071 1.00 55.34 247 SER A CA 1
ATOM 1840 C C . SER A 1 247 ? 17.152 15.879 -1.222 1.00 55.34 247 SER A C 1
ATOM 1842 O O . SER A 1 247 ? 17.622 16.994 -1.443 1.00 55.34 247 SER A O 1
ATOM 1844 N N . SER A 1 248 ? 17.923 14.793 -1.113 1.00 63.03 248 SER A N 1
ATOM 1845 C CA . SER A 1 248 ? 19.368 14.820 -1.296 1.00 63.03 248 SER A CA 1
ATOM 1846 C C . SER A 1 248 ? 19.712 14.896 -2.784 1.00 63.03 248 SER A C 1
ATOM 1848 O O . SER A 1 248 ? 19.422 13.956 -3.525 1.00 63.03 248 SER A O 1
ATOM 1850 N N . PRO A 1 249 ? 20.411 15.950 -3.240 1.00 67.38 249 PRO A N 1
ATOM 1851 C CA . PRO A 1 249 ? 20.906 16.009 -4.609 1.00 67.38 249 PRO A CA 1
ATOM 1852 C C . PRO A 1 249 ? 22.090 15.056 -4.828 1.00 67.38 249 PRO A C 1
ATOM 1854 O O . PRO A 1 249 ? 22.559 14.923 -5.951 1.00 67.38 249 PRO A O 1
ATOM 1857 N N . VAL A 1 250 ? 22.607 14.391 -3.786 1.00 72.94 250 VAL A N 1
ATOM 1858 C CA . VAL A 1 250 ? 23.844 13.598 -3.858 1.00 72.94 250 VAL A CA 1
ATOM 1859 C C . VAL A 1 250 ? 23.778 12.501 -4.927 1.00 72.94 250 VAL A C 1
ATOM 1861 O O . VAL A 1 250 ? 24.683 12.480 -5.756 1.00 72.94 250 VAL A O 1
ATOM 1864 N N . PRO A 1 251 ? 22.746 11.636 -5.013 1.00 67.38 251 PRO A N 1
ATOM 1865 C CA . PRO A 1 251 ? 22.714 10.595 -6.041 1.00 67.38 251 PRO A CA 1
ATOM 1866 C C . PRO A 1 251 ? 22.642 11.182 -7.453 1.00 67.38 251 PRO A C 1
ATOM 1868 O O . PRO A 1 251 ? 23.363 10.734 -8.340 1.00 67.38 251 PRO A O 1
ATOM 1871 N N . SER A 1 252 ? 21.825 12.223 -7.656 1.00 69.75 252 SER A N 1
ATOM 1872 C CA . SER A 1 252 ? 21.692 12.891 -8.954 1.00 69.75 252 SER A CA 1
ATOM 1873 C C . SER A 1 252 ? 22.970 13.610 -9.368 1.00 69.75 252 SER A C 1
ATOM 1875 O O . SER A 1 252 ? 23.359 13.510 -10.524 1.00 69.75 252 SER A O 1
ATOM 1877 N N . THR A 1 253 ? 23.645 14.276 -8.431 1.00 75.25 253 THR A N 1
ATOM 1878 C CA . THR A 1 253 ? 24.884 15.021 -8.674 1.00 75.25 253 THR A CA 1
ATOM 1879 C C . THR A 1 253 ? 26.066 14.082 -8.869 1.00 75.25 253 THR A C 1
ATOM 1881 O O . THR A 1 253 ? 26.892 14.313 -9.742 1.00 75.25 253 THR A O 1
ATOM 1884 N N . VAL A 1 254 ? 26.158 12.993 -8.099 1.00 73.56 254 VAL A N 1
ATOM 1885 C CA . VAL A 1 254 ? 27.189 11.962 -8.295 1.00 73.56 254 VAL A CA 1
ATOM 1886 C C . VAL A 1 254 ? 26.990 11.286 -9.645 1.00 73.56 254 VAL A C 1
ATOM 1888 O O . VAL A 1 254 ? 27.955 11.120 -10.386 1.00 73.56 254 VAL A O 1
ATOM 1891 N N . TYR A 1 255 ? 25.748 10.958 -10.005 1.00 74.12 255 TYR A N 1
ATOM 1892 C CA . TYR A 1 255 ? 25.449 10.367 -11.303 1.00 74.12 255 TYR A CA 1
ATOM 1893 C C . TYR A 1 255 ? 25.692 11.343 -12.462 1.00 74.12 255 TYR A C 1
ATOM 1895 O O . TYR A 1 255 ? 26.283 10.954 -13.467 1.00 74.12 255 TYR A O 1
ATOM 1903 N N . SER A 1 256 ? 25.299 12.616 -12.336 1.00 72.88 256 SER A N 1
ATOM 1904 C CA . SER A 1 256 ? 25.533 13.630 -13.370 1.00 72.88 256 SER A CA 1
ATOM 1905 C C . SER A 1 256 ? 27.017 13.948 -13.523 1.00 72.88 256 SER A C 1
ATOM 1907 O O . SER A 1 256 ? 27.505 13.987 -14.645 1.00 72.88 256 SER A O 1
ATOM 1909 N N . ALA A 1 257 ? 27.757 14.086 -12.421 1.00 66.50 257 ALA A N 1
ATOM 1910 C CA . ALA A 1 257 ? 29.196 14.324 -12.442 1.00 66.50 257 ALA A CA 1
ATOM 1911 C C . ALA A 1 257 ? 29.969 13.112 -12.973 1.00 66.50 257 ALA A C 1
ATOM 1913 O O . ALA A 1 257 ? 30.957 13.287 -13.685 1.00 66.50 257 ALA A O 1
ATOM 1914 N N . ALA A 1 258 ? 29.530 11.889 -12.656 1.00 64.44 258 ALA A N 1
ATOM 1915 C CA . ALA A 1 258 ? 30.065 10.688 -13.282 1.00 64.44 258 ALA A CA 1
ATOM 1916 C C . ALA A 1 258 ? 29.809 10.746 -14.792 1.00 64.44 258 ALA A C 1
ATOM 1918 O O . ALA A 1 258 ? 30.762 10.739 -15.557 1.00 64.44 258 ALA A O 1
ATOM 1919 N N . ARG A 1 259 ? 28.557 10.952 -15.221 1.00 65.88 259 ARG A N 1
ATOM 1920 C CA . ARG A 1 259 ? 28.172 11.071 -16.638 1.00 65.88 259 ARG A CA 1
ATOM 1921 C C . ARG A 1 259 ? 28.942 12.165 -17.391 1.00 65.88 259 ARG A C 1
ATOM 1923 O O . ARG A 1 259 ? 29.307 11.968 -18.545 1.00 65.88 259 ARG A O 1
ATOM 1930 N N . GLU A 1 260 ? 29.175 13.321 -16.779 1.00 63.09 260 GLU A N 1
ATOM 1931 C CA . GLU A 1 260 ? 29.897 14.441 -17.395 1.00 63.09 260 GLU A CA 1
ATOM 1932 C C . GLU A 1 260 ? 31.393 14.165 -17.560 1.00 63.09 260 GLU A C 1
ATOM 1934 O O . GLU A 1 260 ? 31.942 14.476 -18.615 1.00 63.09 260 GLU A O 1
ATOM 1939 N N . ARG A 1 261 ? 32.043 13.509 -16.588 1.00 52.59 261 ARG A N 1
ATOM 1940 C CA . ARG A 1 261 ? 33.448 13.074 -16.727 1.00 52.59 261 ARG A CA 1
ATOM 1941 C C . ARG A 1 261 ? 33.640 12.117 -17.899 1.00 52.59 261 ARG A C 1
ATOM 1943 O O . ARG A 1 261 ? 34.677 12.144 -18.549 1.00 52.59 261 ARG A O 1
ATOM 1950 N N . CYS A 1 262 ? 32.621 11.324 -18.199 1.00 50.69 262 CYS A N 1
ATOM 1951 C CA . CYS A 1 262 ? 32.634 10.384 -19.314 1.00 50.69 262 CYS A CA 1
ATOM 1952 C C . CYS A 1 262 ? 32.500 11.082 -20.666 1.00 50.69 262 CYS A C 1
ATOM 1954 O O . CYS A 1 262 ? 33.184 10.721 -21.615 1.00 50.69 262 CYS A O 1
ATOM 1956 N N . LYS A 1 263 ? 31.703 12.158 -20.739 1.00 52.28 263 LYS A N 1
ATOM 1957 C CA . LYS A 1 263 ? 31.645 13.022 -21.931 1.00 52.28 263 LYS A CA 1
ATOM 1958 C C . LYS A 1 263 ? 32.969 13.741 -22.208 1.00 52.28 263 LYS A C 1
ATOM 1960 O O . LYS A 1 263 ? 33.242 14.085 -23.351 1.00 52.28 263 LYS A O 1
ATOM 1965 N N . GLN A 1 264 ? 33.764 14.002 -21.171 1.00 45.72 264 GLN A N 1
ATOM 1966 C CA . GLN A 1 264 ? 35.022 14.749 -21.267 1.00 45.72 264 GLN A CA 1
ATOM 1967 C C . GLN A 1 264 ? 36.240 13.879 -21.606 1.00 45.72 264 GLN A C 1
ATOM 1969 O O . GLN A 1 264 ? 37.286 14.434 -21.926 1.00 45.72 264 GLN A O 1
ATOM 1974 N N . ASN A 1 265 ? 36.121 12.548 -21.565 1.00 38.75 265 ASN A N 1
ATOM 1975 C CA . ASN A 1 265 ? 37.227 11.636 -21.858 1.00 38.75 265 ASN A CA 1
ATOM 1976 C C . ASN A 1 265 ? 36.813 10.540 -22.868 1.00 38.75 265 ASN A C 1
ATOM 1978 O O . ASN A 1 265 ? 36.799 9.358 -22.517 1.00 38.75 265 ASN A O 1
ATOM 1982 N N . PRO A 1 266 ? 36.433 10.910 -24.110 1.00 42.62 266 PRO A N 1
ATOM 1983 C CA . PRO A 1 266 ? 36.100 9.945 -25.148 1.00 42.62 266 PRO A CA 1
ATOM 1984 C C . PRO A 1 266 ? 37.386 9.227 -25.560 1.00 42.62 266 PRO A C 1
ATOM 1986 O O . PRO A 1 266 ? 38.267 9.814 -26.185 1.00 42.62 266 PRO A O 1
ATOM 1989 N N . SER A 1 267 ? 37.523 7.955 -25.199 1.00 39.56 267 SER A N 1
ATOM 1990 C CA . SER A 1 267 ? 38.557 7.131 -25.820 1.00 39.56 267 SER A CA 1
ATOM 1991 C C . SER A 1 267 ? 38.132 6.870 -27.267 1.00 39.56 267 SER A C 1
ATOM 1993 O O . SER A 1 267 ? 37.108 6.251 -27.534 1.00 39.56 267 SER A O 1
ATOM 1995 N N . THR A 1 268 ? 38.892 7.434 -28.202 1.00 36.31 268 THR A N 1
ATOM 1996 C CA . THR A 1 268 ? 38.744 7.301 -29.651 1.00 36.31 268 THR A CA 1
ATOM 1997 C C . THR A 1 268 ? 38.810 5.823 -30.039 1.00 36.31 268 THR A C 1
ATOM 1999 O O . THR A 1 268 ? 39.872 5.209 -29.951 1.00 36.31 268 THR A O 1
ATOM 2002 N N . ILE A 1 269 ? 37.691 5.246 -30.479 1.00 32.09 269 ILE A N 1
ATOM 2003 C CA . ILE A 1 269 ? 37.688 3.996 -31.243 1.00 32.09 269 ILE A CA 1
ATOM 2004 C C . ILE A 1 269 ? 37.066 4.310 -32.597 1.00 32.09 269 ILE A C 1
ATOM 2006 O O . ILE A 1 269 ? 35.875 4.582 -32.718 1.00 32.09 269 ILE A O 1
ATOM 2010 N N . ASP A 1 270 ? 37.947 4.330 -33.587 1.00 30.80 270 ASP A N 1
ATOM 2011 C CA . ASP A 1 270 ? 37.670 4.477 -35.003 1.00 30.80 270 ASP A CA 1
ATOM 2012 C C . ASP A 1 270 ? 37.054 3.169 -35.522 1.00 30.80 270 ASP A C 1
ATOM 2014 O O . ASP A 1 270 ? 37.663 2.103 -35.392 1.00 30.80 270 ASP A O 1
ATOM 2018 N N . ILE A 1 271 ? 35.837 3.227 -36.067 1.00 31.92 271 ILE A N 1
ATOM 2019 C CA . ILE A 1 271 ? 35.296 2.157 -36.913 1.00 31.92 271 ILE A CA 1
ATOM 2020 C C . ILE A 1 271 ? 34.801 2.805 -38.203 1.00 31.92 271 ILE A C 1
ATOM 2022 O O . ILE A 1 271 ? 33.613 3.059 -38.401 1.00 31.92 271 ILE A O 1
ATOM 2026 N N . ASP A 1 272 ? 35.762 3.064 -39.082 1.00 29.02 272 ASP A N 1
ATOM 2027 C CA . ASP A 1 272 ? 35.554 3.175 -40.517 1.00 29.02 272 ASP A CA 1
ATOM 2028 C C . ASP A 1 272 ? 34.894 1.879 -41.024 1.00 29.02 272 ASP A C 1
ATOM 2030 O O . ASP A 1 272 ? 35.452 0.783 -40.907 1.00 29.02 272 ASP A O 1
ATOM 2034 N N . GLY A 1 273 ? 33.673 1.976 -41.554 1.00 26.83 273 GLY A N 1
ATOM 2035 C CA . GLY A 1 273 ? 32.957 0.792 -42.023 1.00 26.83 273 GLY A CA 1
ATOM 2036 C C . GLY A 1 273 ? 31.496 0.989 -42.407 1.00 26.83 273 GLY A C 1
ATOM 2037 O O . GLY A 1 273 ? 30.629 0.330 -41.848 1.00 26.83 273 GLY A O 1
ATOM 2038 N N . GLY A 1 274 ? 31.231 1.826 -43.413 1.00 25.22 274 GLY A N 1
ATOM 2039 C CA . GLY A 1 274 ? 30.077 1.642 -44.302 1.00 25.22 274 GLY A CA 1
ATOM 2040 C C . GLY A 1 274 ? 28.737 2.186 -43.805 1.00 25.22 274 GLY A C 1
ATOM 2041 O O . GLY A 1 274 ? 27.968 1.520 -43.117 1.00 25.22 274 GLY A O 1
ATOM 2042 N N . ALA A 1 275 ? 28.415 3.388 -44.277 1.00 32.59 275 ALA A N 1
ATOM 2043 C CA . ALA A 1 275 ? 27.064 3.920 -44.306 1.00 32.59 275 ALA A CA 1
ATOM 2044 C C . ALA A 1 275 ? 26.089 2.946 -44.993 1.00 32.59 275 ALA A C 1
ATOM 2046 O O . ALA A 1 275 ? 26.434 2.351 -46.010 1.00 32.59 275 ALA A O 1
ATOM 2047 N N . HIS A 1 276 ? 24.880 2.825 -44.437 1.00 32.50 276 HIS A N 1
ATOM 2048 C CA . HIS A 1 276 ? 23.570 2.820 -45.110 1.00 32.50 276 HIS A CA 1
ATOM 2049 C C . HIS A 1 276 ? 22.554 2.026 -44.275 1.00 32.50 276 HIS A C 1
ATOM 2051 O O . HIS A 1 276 ? 22.658 0.808 -44.191 1.00 32.50 276 HIS A O 1
ATOM 2057 N N . LEU A 1 277 ? 21.557 2.746 -43.730 1.00 28.86 277 LEU A N 1
ATOM 2058 C CA . LEU A 1 277 ? 20.182 2.343 -43.355 1.00 28.86 277 LEU A CA 1
ATOM 2059 C C . LEU A 1 277 ? 19.790 2.844 -41.953 1.00 28.86 277 LEU A C 1
ATOM 2061 O O . LEU A 1 277 ? 20.091 2.200 -40.957 1.00 28.86 277 LEU A O 1
ATOM 2065 N N . VAL A 1 278 ? 19.085 3.984 -41.908 1.00 29.47 278 VAL A N 1
ATOM 2066 C CA . VAL A 1 278 ? 17.810 4.251 -41.188 1.00 29.47 278 VAL A CA 1
ATOM 2067 C C . VAL A 1 278 ? 17.666 5.777 -40.980 1.00 29.47 278 VAL A C 1
ATOM 2069 O O . VAL A 1 278 ? 18.402 6.359 -40.186 1.00 29.47 278 VAL A O 1
ATOM 2072 N N . PRO A 1 279 ? 16.716 6.454 -41.656 1.00 29.94 279 PRO A N 1
ATOM 2073 C CA . PRO A 1 279 ? 16.515 7.896 -41.543 1.00 29.94 279 PRO A CA 1
ATOM 2074 C C . PRO A 1 279 ? 15.423 8.223 -40.508 1.00 29.94 279 PRO A C 1
ATOM 2076 O O . PRO A 1 279 ? 14.329 8.596 -40.900 1.00 29.94 279 PRO A O 1
ATOM 2079 N N . TYR A 1 280 ? 15.672 8.053 -39.202 1.00 28.45 280 TYR A N 1
ATOM 2080 C CA . TYR A 1 280 ? 14.739 8.515 -38.142 1.00 28.45 280 TYR A CA 1
ATOM 2081 C C . TYR A 1 280 ? 15.413 8.852 -36.793 1.00 28.45 280 TYR A C 1
ATOM 2083 O O . TYR A 1 280 ? 14.797 8.730 -35.739 1.00 28.45 280 TYR A O 1
ATOM 2091 N N . LEU A 1 281 ? 16.668 9.309 -36.798 1.00 30.97 281 LEU A N 1
ATOM 2092 C CA . LEU A 1 281 ? 17.332 9.834 -35.597 1.00 30.97 281 LEU A CA 1
ATOM 2093 C C . LEU A 1 281 ? 18.060 11.135 -35.942 1.00 30.97 281 LEU A C 1
ATOM 2095 O O . LEU A 1 281 ? 19.231 11.144 -36.311 1.00 30.97 281 LEU A O 1
ATOM 2099 N N . THR A 1 282 ? 17.339 12.251 -35.880 1.00 29.84 282 THR A N 1
ATOM 2100 C CA . THR A 1 282 ? 17.933 13.584 -35.989 1.00 29.84 282 THR A CA 1
ATOM 2101 C C . THR A 1 282 ? 18.443 14.048 -34.627 1.00 29.84 282 THR A C 1
ATOM 2103 O O . THR A 1 282 ? 17.650 14.285 -33.723 1.00 29.84 282 THR A O 1
ATOM 2106 N N . HIS A 1 283 ? 19.764 14.236 -34.584 1.00 34.00 283 HIS A N 1
ATOM 2107 C CA . HIS A 1 283 ? 20.592 14.985 -33.636 1.00 34.00 283 HIS A CA 1
ATOM 2108 C C . HIS A 1 283 ? 20.726 14.477 -32.189 1.00 34.00 283 HIS A C 1
ATOM 2110 O O . HIS A 1 283 ? 19.776 14.438 -31.415 1.00 34.00 283 HIS A O 1
ATOM 2116 N N . THR A 1 284 ? 21.998 14.236 -31.826 1.00 34.47 284 THR A N 1
ATOM 2117 C CA . THR A 1 284 ? 22.553 13.916 -30.495 1.00 34.47 284 THR A CA 1
ATOM 2118 C C . THR A 1 284 ? 22.120 12.581 -29.898 1.00 34.47 284 THR A C 1
ATOM 2120 O O . THR A 1 284 ? 21.205 12.574 -29.100 1.00 34.47 284 THR A O 1
ATOM 2123 N N . ASP A 1 285 ? 22.813 11.485 -30.231 1.00 34.50 285 ASP A N 1
ATOM 2124 C CA . ASP A 1 285 ? 23.017 10.335 -29.325 1.00 34.50 285 ASP A CA 1
ATOM 2125 C C . ASP A 1 285 ? 24.022 9.347 -29.947 1.00 34.50 285 ASP A C 1
ATOM 2127 O O . ASP A 1 285 ? 23.686 8.331 -30.549 1.00 34.50 285 ASP A O 1
ATOM 2131 N N . LEU A 1 286 ? 25.296 9.703 -29.834 1.00 41.34 286 LEU A N 1
ATOM 2132 C CA . LEU A 1 286 ? 26.457 8.871 -30.135 1.00 41.34 286 LEU A CA 1
ATOM 2133 C C . LEU A 1 286 ? 27.443 9.223 -29.036 1.00 41.34 286 LEU A C 1
ATOM 2135 O O . LEU A 1 286 ? 27.883 10.355 -29.069 1.00 41.34 286 LEU A O 1
ATOM 2139 N N . TYR A 1 287 ? 27.716 8.365 -28.055 1.00 39.88 287 TYR A N 1
ATOM 2140 C CA . TYR A 1 287 ? 28.997 8.339 -27.330 1.00 39.88 287 TYR A CA 1
ATOM 2141 C C . TYR A 1 287 ? 29.058 7.056 -26.505 1.00 39.88 287 TYR A C 1
ATOM 2143 O O . TYR A 1 287 ? 28.267 6.851 -25.585 1.00 39.88 287 TYR A O 1
ATOM 2151 N N . ASP A 1 288 ? 29.986 6.199 -26.913 1.00 38.50 288 ASP A N 1
ATOM 2152 C CA . ASP A 1 288 ? 30.214 4.853 -26.419 1.00 38.50 288 ASP A CA 1
ATOM 2153 C C . ASP A 1 288 ? 31.499 4.804 -25.578 1.00 38.50 288 ASP A C 1
ATOM 2155 O O . ASP A 1 288 ? 32.426 5.590 -25.776 1.00 38.50 288 ASP A O 1
ATOM 2159 N N . HIS A 1 289 ? 31.532 3.791 -24.718 1.00 40.22 289 HIS A N 1
ATOM 2160 C CA . HIS A 1 289 ? 32.688 3.190 -24.054 1.00 40.22 289 HIS A CA 1
ATOM 2161 C C . HIS A 1 289 ? 33.322 3.861 -22.818 1.00 40.22 289 HIS A C 1
ATOM 2163 O O . HIS A 1 289 ? 33.917 4.934 -22.831 1.00 40.22 289 HIS A O 1
ATOM 2169 N N . LEU A 1 290 ? 33.305 3.052 -21.751 1.00 35.09 290 LEU A N 1
ATOM 2170 C CA . LEU A 1 290 ? 34.096 3.137 -20.518 1.00 35.09 290 LEU A CA 1
ATOM 2171 C C . LEU A 1 290 ? 33.765 4.283 -19.554 1.00 35.09 290 LEU A C 1
ATOM 2173 O O . LEU A 1 290 ? 34.495 4.500 -18.587 1.00 35.09 290 LEU A O 1
ATOM 2177 N N . CYS A 1 291 ? 32.553 4.813 -19.700 1.00 38.66 291 CYS A N 1
ATOM 2178 C CA . CYS A 1 291 ? 31.563 4.865 -18.630 1.00 38.66 291 CYS A CA 1
ATOM 2179 C C . CYS A 1 291 ? 30.184 4.451 -19.173 1.00 38.66 291 CYS A C 1
ATOM 2181 O O . CYS A 1 291 ? 29.342 4.056 -18.346 1.00 38.66 291 CYS A O 1
#

Sequence (291 aa):
MRGMEGIRKLEKYAAPVLIVLTSALLAWAYTSAGGFGRVLTQTPRLTSDEFWKLFFPSLTANISFWATVAINIPDFARYARSQADQVLGQVGLPVFMGLYTFAGLAITSATEAIFGHVISDPIELLGRIGGLATTFLAIFGIGLATITTNIAANVVAPANALVSMSPRRFTFAKGRHRVDQPRLPAVAAGRGSPYYFQGGFNVAAMVAMAAGMAPIVPGFLHKVGVLTSVSKAFVMAYNNACSSASSSPVPSTVYSAARERCKQNPSTIDIDGGAHLVPYLTHTDLYDHLC

Organism: Panicum miliaceum (NCBI:txid4540)

Radius of gyration: 25.98 Å; chains: 1; bounding box: 64×39×71 Å

InterPro domains:
  IPR001248 Purine-cytosine permease [PF02133] (2-174)
  IPR045225 Uracil/uridine/allantoin permease [PTHR30618] (1-175)

Foldseek 3Di:
DQFVVVLVVLCVVLVVLLVVLLVVLLVVLQVLLVHCPVLVPDDDPDDPVRCVVCVLLVVLVVCVVCVLVVVCVVLVCVPDPDPVSVVVVVVVVVVVVVVSVVSLSSSQSSCCSRVVDGDNDPVVVLVVVDDPVSVVSSCVNVVSVCVSVCCSRPPRPVLVVVCVVCVPPHDSPDDPDPPPPVPPPVLCCDPNHLCCAPNNDDVLLVVLVCQLCVLQVVLVCVVVPNDVDDDPSNVVCNSNVNVCSVPDCSSVCSSVVVVVVQVVDQDDDDDPDDDDDDPDDPDDDDGDDDD

pLDDT: mean 76.17, std 19.21, range [25.22, 95.44]